Protein AF-A0A839E1H6-F1 (afdb_monomer_lite)

Radius of gyration: 34.49 Å; chains: 1; bounding box: 98×50×86 Å

Structure (mmCIF, N/CA/C/O backbone):
data_AF-A0A839E1H6-F1
#
_entry.id   AF-A0A839E1H6-F1
#
loop_
_atom_site.group_PDB
_atom_site.id
_atom_site.type_symbol
_atom_site.label_atom_id
_atom_site.label_alt_id
_atom_site.label_comp_id
_atom_site.label_asym_id
_atom_site.label_entity_id
_atom_site.label_seq_id
_atom_site.pdbx_PDB_ins_code
_atom_site.Cartn_x
_atom_site.Cartn_y
_atom_site.Cartn_z
_atom_site.occupancy
_atom_site.B_iso_or_equiv
_atom_site.auth_seq_id
_atom_site.auth_comp_id
_atom_site.auth_asym_id
_atom_site.auth_atom_id
_atom_site.pdbx_PDB_model_num
ATOM 1 N N . MET A 1 1 ? -7.754 -5.345 56.341 1.00 85.50 1 MET A N 1
ATOM 2 C CA . MET A 1 1 ? -8.577 -4.342 55.638 1.00 85.50 1 MET A CA 1
ATOM 3 C C . MET A 1 1 ? -10.025 -4.592 56.017 1.00 85.50 1 MET A C 1
ATOM 5 O O . MET A 1 1 ? -10.373 -5.758 56.189 1.00 85.50 1 MET A O 1
ATOM 9 N N . ASP A 1 2 ? -10.808 -3.540 56.244 1.00 94.44 2 ASP A N 1
ATOM 10 C CA . ASP A 1 2 ? -12.238 -3.671 56.535 1.00 94.44 2 ASP A CA 1
ATOM 11 C C . ASP A 1 2 ? -13.071 -3.787 55.248 1.00 94.44 2 ASP A C 1
ATOM 13 O O . ASP A 1 2 ? -12.576 -3.540 54.147 1.00 94.44 2 ASP A O 1
ATOM 17 N N . CYS A 1 3 ? -14.336 -4.189 55.392 1.00 96.31 3 CYS A N 1
ATOM 18 C CA . CYS A 1 3 ? -15.227 -4.409 54.252 1.00 96.31 3 CYS A CA 1
ATOM 19 C C . CYS A 1 3 ? -15.484 -3.120 53.456 1.00 96.31 3 CYS A C 1
ATOM 21 O O . CYS A 1 3 ? -15.652 -3.186 52.243 1.00 96.31 3 CYS A O 1
ATOM 23 N N . THR A 1 4 ? -15.504 -1.960 54.122 1.00 96.38 4 THR A N 1
ATOM 24 C CA . THR A 1 4 ? -15.749 -0.657 53.487 1.00 96.38 4 THR A CA 1
ATOM 25 C C . THR A 1 4 ? -14.620 -0.298 52.526 1.00 96.38 4 THR A C 1
ATOM 27 O O . THR A 1 4 ? -14.872 -0.049 51.353 1.00 96.38 4 THR A O 1
ATOM 30 N N . THR A 1 5 ? -13.371 -0.374 52.992 1.00 96.19 5 THR A N 1
ATOM 31 C CA . THR A 1 5 ? -12.185 -0.110 52.165 1.00 96.19 5 THR A CA 1
ATOM 32 C C . THR A 1 5 ? -12.090 -1.113 51.016 1.00 96.19 5 THR A C 1
ATOM 34 O O . THR A 1 5 ? -11.754 -0.755 49.891 1.00 96.19 5 THR A O 1
ATOM 37 N N . THR A 1 6 ? -12.410 -2.387 51.273 1.00 97.06 6 THR A N 1
ATOM 38 C CA . THR A 1 6 ? -12.447 -3.401 50.213 1.00 97.06 6 THR A CA 1
ATOM 39 C C . THR A 1 6 ? -13.514 -3.080 49.165 1.00 97.06 6 THR A C 1
ATOM 41 O O . THR A 1 6 ? -13.227 -3.190 47.979 1.00 97.06 6 THR A O 1
ATOM 44 N N . ALA A 1 7 ? -14.711 -2.639 49.559 1.00 95.25 7 ALA A N 1
ATOM 45 C CA . ALA A 1 7 ? -15.763 -2.263 48.613 1.00 95.25 7 ALA A CA 1
ATOM 46 C C . ALA A 1 7 ? -15.355 -1.078 47.718 1.00 95.25 7 ALA A C 1
ATOM 48 O O . ALA A 1 7 ? -15.588 -1.125 46.511 1.00 95.25 7 ALA A O 1
ATOM 49 N N . GLU A 1 8 ? -14.692 -0.058 48.274 1.00 97.06 8 GLU A N 1
ATOM 50 C CA . GLU A 1 8 ? -14.165 1.079 47.501 1.00 97.06 8 GLU A CA 1
ATOM 51 C C . GLU A 1 8 ? -13.134 0.634 46.455 1.00 97.06 8 GLU A C 1
ATOM 53 O O . GLU A 1 8 ? -13.213 1.031 45.292 1.00 97.06 8 GLU A O 1
ATOM 58 N N . ILE A 1 9 ? -12.206 -0.247 46.843 1.00 97.94 9 ILE A N 1
ATOM 59 C CA . ILE A 1 9 ? -11.189 -0.781 45.930 1.00 97.94 9 ILE A CA 1
ATOM 60 C C . ILE A 1 9 ? -11.825 -1.619 44.817 1.00 97.94 9 ILE A C 1
ATOM 62 O O . ILE A 1 9 ? -11.452 -1.467 43.656 1.00 97.94 9 ILE A O 1
ATOM 66 N N . LEU A 1 10 ? -12.801 -2.473 45.143 1.00 96.94 10 LEU A N 1
ATOM 67 C CA . LEU A 1 10 ? -13.502 -3.292 44.148 1.00 96.94 10 LEU A CA 1
ATOM 68 C C . LEU A 1 10 ? -14.323 -2.434 43.171 1.00 96.94 10 LEU A C 1
ATOM 70 O O . LEU A 1 10 ? -14.402 -2.760 41.989 1.00 96.94 10 LEU A O 1
ATOM 74 N N . SER A 1 11 ? -14.890 -1.312 43.626 1.00 96.25 11 SER A N 1
ATOM 75 C CA . SER A 1 11 ? -15.517 -0.330 42.732 1.00 96.25 11 SER A CA 1
ATOM 76 C C . SER A 1 11 ? -14.487 0.305 41.794 1.00 96.25 11 SER A C 1
ATOM 78 O O . SER A 1 11 ? -14.704 0.339 40.584 1.00 96.25 11 SER A O 1
ATOM 80 N N . ALA A 1 12 ? -13.348 0.759 42.328 1.00 96.75 12 ALA A N 1
ATOM 81 C CA . ALA A 1 12 ? -12.270 1.338 41.525 1.00 96.75 12 ALA A CA 1
ATOM 82 C C . ALA A 1 12 ? -11.689 0.333 40.514 1.00 96.75 12 ALA A C 1
ATOM 84 O O . ALA A 1 12 ? -11.296 0.711 39.412 1.00 96.75 12 ALA A O 1
ATOM 85 N N . GLU A 1 13 ? -11.662 -0.959 40.846 1.00 96.25 13 GLU A N 1
ATOM 86 C CA . GLU A 1 13 ? -11.248 -2.027 39.933 1.00 96.25 13 GLU A CA 1
ATOM 87 C C . GLU A 1 13 ? -12.180 -2.141 38.720 1.00 96.25 13 GLU A C 1
ATOM 89 O O . GLU A 1 13 ? -11.699 -2.245 37.590 1.00 96.25 13 GLU A O 1
ATOM 94 N N . LEU A 1 14 ? -13.500 -2.053 38.920 1.00 95.50 14 LEU A N 1
ATOM 95 C CA . LEU A 1 14 ? -14.484 -2.115 37.830 1.00 95.50 14 LEU A CA 1
ATOM 96 C C . LEU A 1 14 ? -14.371 -0.935 36.854 1.00 95.50 14 LEU A C 1
ATOM 98 O O . LEU A 1 14 ? -14.666 -1.089 35.662 1.00 95.50 14 LEU A O 1
ATOM 102 N N . ASP A 1 15 ? -13.900 0.213 37.337 1.00 94.69 15 ASP A N 1
ATOM 103 C CA . ASP A 1 15 ? -13.617 1.398 36.524 1.00 94.69 15 ASP A CA 1
ATOM 104 C C . ASP A 1 15 ? -12.205 1.389 35.910 1.00 94.69 15 ASP A C 1
ATOM 106 O O . ASP A 1 15 ? -11.936 2.139 34.974 1.00 94.69 15 ASP A O 1
ATOM 110 N N . GLY A 1 16 ? -11.333 0.473 36.344 1.00 95.19 16 GLY A N 1
ATOM 111 C CA . GLY A 1 16 ? -9.948 0.360 35.879 1.00 95.19 16 GLY A CA 1
ATOM 112 C C . GLY A 1 16 ? -8.965 1.306 36.579 1.00 95.19 16 GLY A C 1
ATOM 113 O O . GLY A 1 16 ? -7.852 1.486 36.091 1.00 95.19 16 GLY A O 1
ATOM 114 N N . GLU A 1 17 ? -9.359 1.885 37.713 1.00 97.25 17 GLU A N 1
ATOM 115 C CA . GLU A 1 17 ? -8.607 2.899 38.465 1.00 97.25 17 GLU A CA 1
ATOM 116 C C . GLU A 1 17 ? -7.853 2.318 39.681 1.00 97.25 17 GLU A C 1
ATOM 118 O O . GLU A 1 17 ? -6.996 2.987 40.257 1.00 97.25 17 GLU A O 1
ATOM 123 N N . ALA A 1 18 ? -8.124 1.066 40.078 1.00 96.50 18 ALA A N 1
ATOM 124 C CA . ALA A 1 18 ? -7.454 0.429 41.218 1.00 96.50 18 ALA A CA 1
ATOM 125 C C . ALA A 1 18 ? -5.992 0.036 40.924 1.00 96.50 18 ALA A C 1
ATOM 127 O O . ALA A 1 18 ? -5.680 -0.676 39.957 1.00 96.50 18 ALA A O 1
ATOM 128 N N . GLY A 1 19 ? -5.080 0.420 41.822 1.00 96.69 19 GLY A N 1
ATOM 129 C CA . GLY A 1 19 ? -3.669 0.046 41.748 1.00 96.69 19 GLY A CA 1
ATOM 130 C C . GLY A 1 19 ? -3.418 -1.436 42.062 1.00 96.69 19 GLY A C 1
ATOM 131 O O . GLY A 1 19 ? -4.203 -2.098 42.733 1.00 96.69 19 GLY A O 1
ATOM 132 N N . GLU A 1 20 ? -2.267 -1.972 41.635 1.00 96.56 20 GLU A N 1
ATOM 133 C CA . GLU A 1 20 ? -1.910 -3.393 41.840 1.00 96.56 20 GLU A CA 1
ATOM 134 C C . GLU A 1 20 ? -1.946 -3.814 43.320 1.00 96.56 20 GLU A C 1
ATOM 136 O O . GLU A 1 20 ? -2.530 -4.833 43.669 1.00 96.56 20 GLU A O 1
ATOM 141 N N . ARG A 1 21 ? -1.373 -2.994 44.214 1.00 96.38 21 ARG A N 1
ATOM 142 C CA . ARG A 1 21 ? -1.341 -3.285 45.661 1.00 96.38 21 ARG A CA 1
ATOM 143 C C . ARG A 1 21 ? -2.731 -3.293 46.297 1.00 96.38 21 ARG A C 1
ATOM 145 O O . ARG A 1 21 ? -2.948 -4.024 47.257 1.00 96.38 21 ARG A O 1
ATOM 152 N N . GLU A 1 22 ? -3.634 -2.459 45.794 1.00 95.75 22 GLU A N 1
ATOM 153 C CA . GLU A 1 22 ? -5.012 -2.368 46.277 1.00 95.75 22 GLU A CA 1
ATOM 154 C C . GLU A 1 22 ? -5.798 -3.595 45.823 1.00 95.75 22 GLU A C 1
ATOM 156 O O . GLU A 1 22 ? -6.406 -4.256 46.663 1.00 95.75 22 GLU A O 1
ATOM 161 N N . ARG A 1 23 ? -5.673 -3.973 44.542 1.00 95.94 23 ARG A N 1
ATOM 162 C CA . ARG A 1 23 ? -6.269 -5.199 43.993 1.00 95.94 23 ARG A CA 1
ATOM 163 C C . ARG A 1 23 ? -5.839 -6.442 44.768 1.00 95.94 23 ARG A C 1
ATOM 165 O O . ARG A 1 23 ? -6.699 -7.160 45.266 1.00 95.94 23 ARG A O 1
ATOM 172 N N . SER A 1 24 ? -4.538 -6.643 44.999 1.00 96.31 24 SER A N 1
ATOM 173 C CA . SER A 1 24 ? -4.067 -7.797 45.786 1.00 96.31 24 SER A CA 1
ATOM 174 C C . SER A 1 24 ? -4.605 -7.803 47.226 1.00 96.31 24 SER A C 1
ATOM 176 O O . SER A 1 24 ? -4.876 -8.861 47.791 1.00 96.31 24 SER A O 1
ATOM 178 N N . ALA A 1 25 ? -4.762 -6.629 47.849 1.00 95.12 25 ALA A N 1
ATOM 179 C CA . ALA A 1 25 ? -5.318 -6.527 49.197 1.00 95.12 25 ALA A CA 1
ATOM 180 C C . ALA A 1 25 ? -6.829 -6.823 49.234 1.00 95.12 25 ALA A C 1
ATOM 182 O O . ALA A 1 25 ? -7.305 -7.434 50.195 1.00 95.12 25 ALA A O 1
ATOM 183 N N . ALA A 1 26 ? -7.571 -6.416 48.200 1.00 95.69 26 ALA A N 1
ATOM 184 C CA . ALA A 1 26 ? -8.983 -6.739 48.040 1.00 95.69 26 ALA A CA 1
ATOM 185 C C . ALA A 1 26 ? -9.193 -8.232 47.734 1.00 95.69 26 ALA A C 1
ATOM 187 O O . ALA A 1 26 ? -10.026 -8.860 48.382 1.00 95.69 26 ALA A O 1
ATOM 188 N N . GLU A 1 27 ? -8.387 -8.831 46.851 1.00 95.81 27 GLU A N 1
ATOM 189 C CA . GLU A 1 27 ? -8.403 -10.274 46.559 1.00 95.81 27 GLU A CA 1
ATOM 190 C C . GLU A 1 27 ? -8.192 -11.112 47.827 1.00 95.81 27 GLU A C 1
ATOM 192 O O . GLU A 1 27 ? -8.990 -12.003 48.123 1.00 95.81 27 GLU A O 1
ATOM 197 N N . ALA A 1 28 ? -7.195 -10.765 48.647 1.00 96.12 28 ALA A N 1
ATOM 198 C CA . ALA A 1 28 ? -6.960 -11.435 49.927 1.00 96.12 28 ALA A CA 1
ATOM 199 C C . ALA A 1 28 ? -8.160 -11.311 50.890 1.00 96.12 28 ALA A C 1
ATOM 201 O O . ALA A 1 28 ? -8.454 -12.223 51.666 1.00 96.12 28 ALA A O 1
ATOM 202 N N . HIS A 1 29 ? -8.891 -10.192 50.852 1.00 96.75 29 HIS A N 1
ATOM 203 C CA . HIS A 1 29 ? -10.112 -10.032 51.644 1.00 96.75 29 HIS A CA 1
ATOM 204 C C . HIS A 1 29 ? -11.258 -10.904 51.104 1.00 96.75 29 HIS A C 1
ATOM 206 O O . HIS A 1 29 ? -11.986 -11.521 51.889 1.00 96.75 29 HIS A O 1
ATOM 212 N N . LEU A 1 30 ? -11.389 -11.025 49.778 1.00 96.69 30 LEU A N 1
ATOM 213 C CA . LEU A 1 30 ? -12.392 -11.873 49.129 1.00 96.69 30 LEU A CA 1
ATOM 214 C C . LEU A 1 30 ? -12.227 -13.359 49.467 1.00 96.69 30 LEU A C 1
ATOM 216 O O . LEU A 1 30 ? -13.228 -14.070 49.501 1.00 96.69 30 LEU A O 1
ATOM 220 N N . GLU A 1 31 ? -11.023 -13.839 49.785 1.00 96.44 31 GLU A N 1
ATOM 221 C CA . GLU A 1 31 ? -10.815 -15.225 50.238 1.00 96.44 31 GLU A CA 1
ATOM 222 C C . GLU A 1 31 ? -11.553 -15.528 51.556 1.00 96.44 31 GLU A C 1
ATOM 224 O O . GLU A 1 31 ? -12.078 -16.626 51.750 1.00 96.44 31 GLU A O 1
ATOM 229 N N . SER A 1 32 ? -11.669 -14.537 52.446 1.00 95.12 32 SER A N 1
ATOM 230 C CA . SER A 1 32 ? -12.188 -14.725 53.810 1.00 95.12 32 SER A CA 1
ATOM 231 C C . SER A 1 32 ? -13.581 -14.133 54.057 1.00 95.12 32 SER A C 1
ATOM 233 O O . SER A 1 32 ? -14.278 -14.593 54.962 1.00 95.12 32 SER A O 1
ATOM 235 N N . CYS A 1 33 ? -14.037 -13.174 53.244 1.00 97.62 33 CYS A N 1
ATOM 236 C CA . CYS A 1 33 ? -15.306 -12.473 53.454 1.00 97.62 33 CYS A CA 1
ATOM 237 C C . CYS A 1 33 ? -16.367 -12.828 52.399 1.00 97.62 33 CYS A C 1
ATOM 239 O O . CYS A 1 33 ? -16.310 -12.377 51.256 1.00 97.62 33 CYS A O 1
ATOM 241 N N . ALA A 1 34 ? -17.386 -13.598 52.800 1.00 96.44 34 ALA A N 1
ATOM 242 C CA . ALA A 1 34 ? -18.514 -13.945 51.928 1.00 96.44 34 ALA A CA 1
ATOM 243 C C . ALA A 1 34 ? -19.328 -12.718 51.492 1.00 96.44 34 ALA A C 1
ATOM 245 O O . ALA A 1 34 ? -19.630 -12.583 50.313 1.00 96.44 34 ALA A O 1
ATOM 246 N N . SER A 1 35 ? -19.586 -11.783 52.411 1.00 96.19 35 SER A N 1
ATOM 247 C CA . SER A 1 35 ? -20.357 -10.571 52.111 1.00 96.19 35 SER A CA 1
ATOM 248 C C . SER A 1 35 ? -19.706 -9.709 51.026 1.00 96.19 35 SER A C 1
ATOM 250 O O . SER A 1 35 ? -20.416 -9.160 50.190 1.00 96.19 35 SER A O 1
ATOM 252 N N . CYS A 1 36 ? -18.374 -9.584 51.020 1.00 97.00 36 CYS A N 1
ATOM 253 C CA . CYS A 1 36 ? -17.670 -8.825 49.984 1.00 97.00 36 CYS A CA 1
ATOM 254 C C . CYS A 1 36 ? -17.658 -9.557 48.637 1.00 97.00 36 CYS A C 1
ATOM 256 O O . CYS A 1 36 ? -17.725 -8.894 47.607 1.00 97.00 36 CYS A O 1
ATOM 258 N N . ARG A 1 37 ? -17.624 -10.900 48.622 1.00 97.12 37 ARG A N 1
ATOM 259 C CA . ARG A 1 37 ? -17.772 -11.678 47.379 1.00 97.12 37 ARG A CA 1
ATOM 260 C C . ARG A 1 37 ? -19.148 -11.481 46.753 1.00 97.12 37 ARG A C 1
ATOM 262 O O . ARG A 1 37 ? -19.224 -11.226 45.555 1.00 97.12 37 ARG A O 1
ATOM 269 N N . ASP A 1 38 ? -20.200 -11.557 47.564 1.00 97.31 38 ASP A N 1
ATOM 270 C CA . ASP A 1 38 ? -21.576 -11.360 47.102 1.00 97.31 38 ASP A CA 1
ATOM 271 C C . ASP A 1 38 ? -21.755 -9.933 46.564 1.00 97.31 38 ASP A C 1
ATOM 273 O O . ASP A 1 38 ? -22.174 -9.740 45.424 1.00 97.31 38 ASP A O 1
ATOM 277 N N . HIS A 1 39 ? -21.302 -8.933 47.329 1.00 95.12 39 HIS A N 1
ATOM 278 C CA . HIS A 1 39 ? -21.362 -7.529 46.924 1.00 95.12 39 HIS A CA 1
ATOM 279 C C . HIS 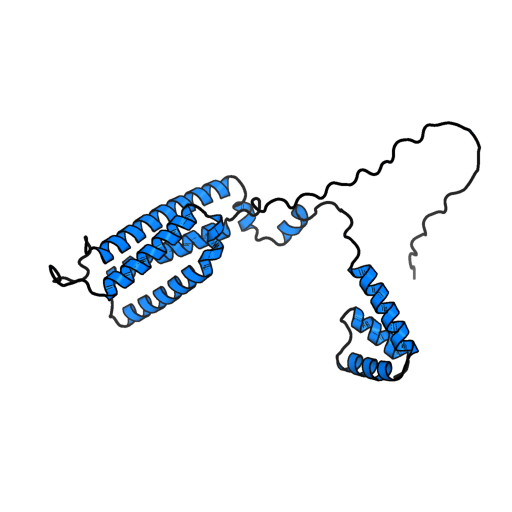A 1 39 ? -20.597 -7.253 45.619 1.00 95.12 39 HIS A C 1
ATOM 281 O O . HIS A 1 39 ? -21.077 -6.520 44.755 1.00 95.12 39 HIS A O 1
ATOM 287 N N . TYR A 1 40 ? -19.422 -7.862 45.435 1.00 97.12 40 TYR A N 1
ATOM 288 C CA . TYR A 1 40 ? -18.654 -7.722 44.198 1.00 97.12 40 TYR A CA 1
ATOM 289 C C . TYR A 1 40 ? -19.346 -8.377 42.998 1.00 97.12 40 TYR A C 1
ATOM 291 O O . TYR A 1 40 ? -19.344 -7.816 41.901 1.00 97.12 40 TYR A O 1
ATOM 299 N N . GLY A 1 41 ? -19.989 -9.530 43.207 1.00 97.38 41 GLY A N 1
ATOM 300 C CA . GLY A 1 41 ? -20.826 -10.182 42.198 1.00 97.38 41 GLY A CA 1
ATOM 301 C C . GLY A 1 41 ? -21.994 -9.301 41.740 1.00 97.38 41 GLY A C 1
ATOM 302 O O . GLY A 1 41 ? -22.251 -9.192 40.535 1.00 97.38 41 GLY A O 1
ATOM 303 N N . ASP A 1 42 ? -22.648 -8.613 42.677 1.00 96.88 42 ASP A N 1
ATOM 304 C CA . ASP A 1 42 ? -23.721 -7.662 42.374 1.00 96.88 42 ASP A CA 1
ATOM 305 C C . ASP A 1 42 ? -23.200 -6.469 41.558 1.00 96.88 42 ASP A C 1
ATOM 307 O O . ASP A 1 42 ? -23.767 -6.132 40.513 1.00 96.88 42 ASP A O 1
ATOM 311 N N . MET A 1 43 ? -22.074 -5.874 41.972 1.00 96.25 43 MET A N 1
ATOM 312 C CA . MET A 1 43 ? -21.438 -4.772 41.242 1.00 96.25 43 MET A CA 1
ATOM 313 C C . MET A 1 43 ? -21.044 -5.183 39.817 1.00 96.25 43 MET A C 1
ATOM 315 O O . MET A 1 43 ? -21.366 -4.478 38.861 1.00 96.25 43 MET A O 1
ATOM 319 N N . MET A 1 44 ? -20.429 -6.357 39.636 1.00 95.88 44 MET A N 1
ATOM 320 C CA . MET A 1 44 ? -20.100 -6.893 38.309 1.00 95.88 44 MET A CA 1
ATOM 321 C C . MET A 1 44 ? -21.338 -7.079 37.429 1.00 95.88 44 MET A C 1
ATOM 323 O O . MET A 1 44 ? -21.300 -6.788 36.230 1.00 95.88 44 MET A O 1
ATOM 327 N N . THR A 1 45 ? -22.441 -7.550 38.013 1.00 95.00 45 THR A N 1
ATOM 328 C CA . THR A 1 45 ? -23.704 -7.752 37.294 1.00 95.00 45 THR A CA 1
ATOM 329 C C . THR A 1 45 ? -24.254 -6.427 36.770 1.00 95.00 45 THR A C 1
ATOM 331 O O . THR A 1 45 ? -24.593 -6.329 35.587 1.00 95.00 45 THR A O 1
ATOM 334 N N . ILE A 1 46 ? -24.273 -5.388 37.609 1.00 93.19 46 ILE A N 1
ATOM 335 C CA . ILE A 1 46 ? -24.727 -4.043 37.232 1.00 93.19 46 ILE A CA 1
ATOM 336 C C . ILE A 1 46 ? -23.793 -3.427 36.185 1.00 93.19 46 ILE A C 1
ATOM 338 O O . ILE A 1 46 ? -24.257 -2.989 35.131 1.00 93.19 46 ILE A O 1
ATOM 342 N N . THR A 1 47 ? -22.478 -3.450 36.417 1.00 92.88 47 THR A N 1
ATOM 343 C CA . THR A 1 47 ? -21.478 -2.906 35.484 1.00 92.88 47 THR A CA 1
ATOM 344 C C . THR A 1 47 ? -21.590 -3.556 34.108 1.00 92.88 47 THR A C 1
ATOM 346 O O . THR A 1 47 ? -21.543 -2.871 33.083 1.00 92.88 47 THR A O 1
ATOM 349 N N . ARG A 1 48 ? -21.811 -4.875 34.054 1.00 90.81 48 ARG A N 1
ATOM 350 C CA . ARG A 1 48 ? -22.052 -5.586 32.796 1.00 90.81 48 ARG A CA 1
ATOM 351 C C . ARG A 1 48 ? -23.353 -5.147 32.128 1.00 90.81 48 ARG A C 1
ATOM 353 O O . ARG A 1 48 ? -23.348 -4.937 30.917 1.00 90.81 48 ARG A O 1
ATOM 360 N N . ALA A 1 49 ? -24.443 -5.007 32.880 1.00 89.69 49 ALA A N 1
ATOM 361 C CA . ALA A 1 49 ? -25.730 -4.580 32.333 1.00 89.69 49 ALA A CA 1
ATOM 362 C C . ALA A 1 49 ? -25.647 -3.181 31.699 1.00 89.69 49 ALA A C 1
ATOM 364 O O . ALA A 1 49 ? -26.152 -2.977 30.598 1.00 89.69 49 ALA A O 1
ATOM 365 N N . VAL A 1 50 ? -24.942 -2.247 32.347 1.00 88.44 50 VAL A N 1
ATOM 366 C CA . VAL A 1 50 ? -24.757 -0.878 31.840 1.00 88.44 50 VAL A CA 1
ATOM 367 C C . VAL A 1 50 ? -23.830 -0.844 30.622 1.00 88.44 50 VAL A C 1
ATOM 369 O O . VAL A 1 50 ? -24.126 -0.166 29.641 1.00 88.44 50 VAL A O 1
ATOM 372 N N . ARG A 1 51 ? -22.720 -1.597 30.637 1.00 87.81 51 ARG A N 1
ATOM 373 C CA . ARG A 1 51 ? -21.745 -1.597 29.527 1.00 87.81 51 ARG A CA 1
ATOM 374 C C . ARG A 1 51 ? -22.234 -2.317 28.272 1.00 87.81 51 ARG A C 1
ATOM 376 O O . ARG A 1 51 ? -21.771 -2.004 27.180 1.00 87.81 51 ARG A O 1
ATOM 383 N N . VAL A 1 52 ? -23.121 -3.299 28.418 1.00 87.00 52 VAL A N 1
ATOM 384 C CA . VAL A 1 52 ? -23.590 -4.162 27.317 1.00 87.00 52 VAL A CA 1
ATOM 385 C C . VAL A 1 52 ? -25.005 -3.778 26.864 1.00 87.00 52 VAL A C 1
ATOM 387 O O . VAL A 1 52 ? -25.700 -4.553 26.210 1.00 87.00 52 VAL A O 1
ATOM 390 N N . MET A 1 53 ? -25.450 -2.562 27.180 1.00 78.56 53 MET A N 1
ATOM 391 C CA . MET A 1 53 ? -26.758 -2.086 26.752 1.00 78.56 53 MET A CA 1
ATOM 392 C C . MET A 1 53 ? -26.825 -1.999 25.215 1.00 78.56 53 MET A C 1
ATOM 394 O O . MET A 1 53 ? -25.886 -1.493 24.589 1.00 78.56 53 MET A O 1
ATOM 398 N N . PRO A 1 54 ? -27.906 -2.498 24.582 1.00 75.25 54 PRO A N 1
ATOM 399 C CA . PRO A 1 54 ? -28.104 -2.318 23.153 1.00 75.25 54 PRO A CA 1
ATOM 400 C C . PRO A 1 54 ? -28.073 -0.827 22.822 1.00 75.25 54 PRO A C 1
ATOM 402 O O . PRO A 1 54 ? -28.751 -0.021 23.455 1.00 75.25 54 PRO A O 1
ATOM 405 N N . VAL A 1 55 ? -27.258 -0.471 21.831 1.00 76.12 55 VAL A N 1
ATOM 406 C CA . VAL A 1 55 ? -27.184 0.897 21.323 1.00 76.12 55 VAL A CA 1
ATOM 407 C C . VAL A 1 55 ? -28.554 1.261 20.763 1.00 76.12 55 VAL A C 1
ATOM 409 O O . VAL A 1 55 ? -29.025 0.634 19.812 1.00 76.12 55 VAL A O 1
ATOM 412 N N . GLU A 1 56 ? -29.193 2.269 21.353 1.00 77.06 56 GLU A N 1
ATOM 413 C CA . GLU A 1 56 ? -30.374 2.882 20.757 1.00 77.06 56 GLU A CA 1
ATOM 414 C C . GLU A 1 56 ? -30.005 3.414 19.372 1.00 77.06 56 GLU A C 1
ATOM 416 O O . GLU A 1 56 ? -28.932 3.992 19.174 1.00 77.06 56 GLU A O 1
ATOM 421 N N . SER A 1 57 ? -30.884 3.214 18.391 1.00 73.44 57 SER A N 1
ATOM 422 C CA . SER A 1 57 ? -30.694 3.736 17.040 1.00 73.44 57 SER A CA 1
ATOM 423 C C . SER A 1 57 ? -30.773 5.269 17.059 1.00 73.44 57 SER A C 1
ATOM 425 O O . SER A 1 57 ? -31.837 5.848 16.838 1.00 73.44 57 SER A O 1
ATOM 427 N N . GLY A 1 58 ? -29.654 5.919 17.372 1.00 78.50 58 GLY A N 1
ATOM 428 C CA . GLY A 1 58 ? -29.466 7.360 17.272 1.00 78.50 58 GLY A CA 1
ATOM 429 C C . GLY A 1 58 ? -29.177 7.804 15.832 1.00 78.50 58 GLY A C 1
ATOM 430 O O . GLY A 1 58 ? -28.926 6.966 14.960 1.00 78.50 58 GLY A O 1
ATOM 431 N N . PRO A 1 59 ? -29.213 9.119 15.552 1.00 80.81 59 PRO A N 1
ATOM 432 C CA . PRO A 1 59 ? -28.795 9.643 14.258 1.00 80.81 59 PRO A CA 1
ATOM 433 C C . PRO A 1 59 ? -27.339 9.254 13.980 1.00 80.81 59 PRO A C 1
ATOM 435 O O . PRO A 1 59 ? -26.490 9.325 14.871 1.00 80.81 59 PRO A O 1
ATOM 438 N N . ASP A 1 60 ? -27.043 8.864 12.740 1.00 79.06 60 ASP A N 1
ATOM 439 C CA . ASP A 1 60 ? -25.671 8.578 12.336 1.00 79.06 60 ASP A CA 1
ATOM 440 C C . ASP A 1 60 ? -24.845 9.875 12.336 1.00 79.06 60 ASP A C 1
ATOM 442 O O . ASP A 1 60 ? -24.910 10.692 11.417 1.00 79.06 60 ASP A O 1
ATOM 446 N N . VAL A 1 61 ? -24.068 10.075 13.400 1.00 83.38 61 VAL A N 1
ATOM 447 C CA . VAL A 1 61 ? -23.151 11.213 13.547 1.00 83.38 61 VAL A CA 1
ATOM 448 C C . VAL A 1 61 ? -21.777 10.936 12.933 1.00 83.38 61 VAL A C 1
ATOM 450 O O . VAL A 1 61 ? -20.891 11.787 13.025 1.00 83.38 61 VAL A O 1
ATOM 453 N N . THR A 1 62 ? -21.576 9.782 12.285 1.00 81.12 62 THR A N 1
ATOM 454 C CA . THR A 1 62 ? -20.297 9.383 11.673 1.00 81.12 62 THR A CA 1
ATOM 455 C C . THR A 1 62 ? -19.820 10.447 10.689 1.00 81.12 62 THR A C 1
ATOM 457 O O . THR A 1 62 ? -18.678 10.896 10.771 1.00 81.12 62 THR A O 1
ATOM 460 N N . GLU A 1 63 ? -20.699 10.940 9.818 1.00 75.81 63 GLU A N 1
ATOM 461 C CA . GLU A 1 63 ? -20.351 11.983 8.842 1.00 75.81 63 GLU A CA 1
ATOM 462 C C . GLU A 1 63 ? -20.087 13.362 9.476 1.00 75.81 63 GLU A C 1
ATOM 464 O O . GLU A 1 63 ? -19.458 14.204 8.845 1.00 75.81 63 GLU A O 1
ATOM 469 N N . VAL A 1 64 ? -20.501 13.601 10.726 1.00 81.06 64 VAL A N 1
ATOM 470 C CA . VAL A 1 64 ? -20.215 14.849 11.462 1.00 81.06 64 VAL A CA 1
ATOM 471 C C . VAL A 1 64 ? -18.909 14.740 12.250 1.00 81.06 64 VAL A C 1
ATOM 473 O O . VAL A 1 64 ? -18.105 15.671 12.264 1.00 81.06 64 VAL A O 1
ATOM 476 N N . VAL A 1 65 ? -18.668 13.593 12.890 1.00 82.38 65 VAL A N 1
ATOM 477 C CA . VAL A 1 65 ? -17.526 13.389 13.790 1.00 82.38 65 VAL A CA 1
ATOM 478 C C . VAL A 1 65 ? -16.273 12.967 13.029 1.00 82.38 65 VAL A C 1
ATOM 480 O O . VAL A 1 65 ? -15.194 13.496 13.293 1.00 82.38 65 VAL A O 1
ATOM 483 N N . LEU A 1 66 ? -16.367 12.044 12.064 1.00 80.56 66 LEU A N 1
ATOM 484 C CA . LEU A 1 66 ? -15.171 11.538 11.383 1.00 80.56 66 LEU A CA 1
ATOM 485 C C . LEU A 1 66 ? -14.379 12.605 10.617 1.00 80.56 66 LEU A C 1
ATOM 487 O O . LEU A 1 66 ? -13.151 12.492 10.615 1.00 80.56 66 LEU A O 1
ATOM 491 N N . PRO A 1 67 ? -14.981 13.630 9.983 1.00 79.38 67 PRO A N 1
ATOM 492 C CA . PRO A 1 67 ? -14.202 14.694 9.356 1.00 79.38 67 PRO A CA 1
ATOM 493 C C . PRO A 1 67 ? -13.266 15.416 10.331 1.00 79.38 67 PRO A C 1
ATOM 495 O O . PRO A 1 67 ? -12.179 15.820 9.924 1.00 79.38 67 PRO A O 1
ATOM 498 N N . ALA A 1 68 ? -13.623 15.517 11.619 1.00 80.94 68 ALA A N 1
ATOM 499 C CA . ALA A 1 68 ? -12.777 16.155 12.632 1.00 80.94 68 ALA A CA 1
ATOM 500 C C . ALA A 1 68 ? -11.449 15.407 12.866 1.00 80.94 68 ALA A C 1
ATOM 502 O O . ALA A 1 68 ? -10.451 16.024 13.233 1.00 80.94 68 ALA A O 1
ATOM 503 N N . TRP A 1 69 ? -11.417 14.097 12.597 1.00 78.06 69 TRP A N 1
ATOM 504 C CA . TRP A 1 69 ? -10.253 13.227 12.808 1.00 78.06 69 TRP A CA 1
ATOM 505 C C . TRP A 1 69 ? -9.541 12.833 11.506 1.00 78.06 69 TRP A C 1
ATOM 507 O O . TRP A 1 69 ? -8.505 12.163 11.532 1.00 78.06 69 TRP A O 1
ATOM 517 N N . ARG A 1 70 ? -10.074 13.226 10.342 1.00 74.12 70 ARG A N 1
ATOM 518 C CA . ARG A 1 70 ? -9.509 12.871 9.034 1.00 74.12 70 ARG A CA 1
ATOM 519 C C . ARG A 1 70 ? -8.528 13.949 8.541 1.00 74.12 70 ARG A C 1
ATOM 521 O O . ARG A 1 70 ? -8.776 15.144 8.685 1.00 74.12 70 ARG A O 1
ATOM 528 N N . PRO A 1 71 ? -7.408 13.563 7.897 1.00 76.81 71 PRO A N 1
ATOM 529 C CA . PRO A 1 71 ? -6.510 14.532 7.279 1.00 76.81 71 PRO A CA 1
ATOM 530 C C . PRO A 1 71 ? -7.220 15.341 6.181 1.00 76.81 71 PRO A C 1
ATOM 532 O O . PRO A 1 71 ? -7.671 14.762 5.194 1.00 76.81 71 PRO A O 1
ATOM 535 N N . ARG A 1 72 ? -7.213 16.678 6.284 1.00 77.44 72 ARG A N 1
ATOM 536 C CA . ARG A 1 72 ? -7.875 17.622 5.346 1.00 77.44 72 ARG A CA 1
ATOM 537 C C . ARG A 1 72 ? -7.524 17.442 3.862 1.00 77.44 72 ARG A C 1
ATOM 539 O O . ARG A 1 72 ? -8.217 17.942 2.980 1.00 77.44 72 ARG A O 1
ATOM 546 N N . TRP A 1 73 ? -6.395 16.802 3.545 1.00 77.38 73 TRP A N 1
ATOM 547 C CA . TRP A 1 73 ? -6.031 16.515 2.155 1.00 77.38 73 TRP A CA 1
ATOM 548 C C . TRP A 1 73 ? -6.917 15.423 1.545 1.00 77.38 73 TRP A C 1
ATOM 550 O O . TRP A 1 73 ? -7.152 15.472 0.343 1.00 77.38 73 TRP A O 1
ATOM 560 N N . ARG A 1 74 ? -7.448 14.488 2.350 1.00 74.94 74 ARG A N 1
ATOM 561 C CA . ARG A 1 74 ? -8.335 13.413 1.880 1.00 74.94 74 ARG A CA 1
ATOM 562 C C . ARG A 1 74 ? -9.666 13.952 1.368 1.00 74.94 74 ARG A C 1
ATOM 564 O O . ARG A 1 74 ? -10.171 13.442 0.374 1.00 74.94 74 ARG A O 1
ATOM 571 N N . ASP A 1 75 ? -10.176 15.023 1.970 1.00 73.50 75 ASP A N 1
ATOM 572 C CA . ASP A 1 75 ? -11.427 15.659 1.544 1.00 73.50 75 ASP A CA 1
ATOM 573 C C . ASP A 1 75 ? -11.299 16.286 0.152 1.00 73.50 75 ASP A C 1
ATOM 575 O O . ASP A 1 75 ? -12.211 16.182 -0.663 1.00 73.50 75 ASP A O 1
ATOM 579 N N . ARG A 1 76 ? -10.123 16.840 -0.178 1.00 73.38 76 ARG A N 1
ATOM 580 C CA . ARG A 1 76 ? -9.829 17.403 -1.510 1.00 73.38 76 ARG A CA 1
ATOM 581 C C . ARG A 1 76 ? -9.789 16.357 -2.624 1.00 73.38 76 ARG A C 1
ATOM 583 O O . ARG A 1 76 ? -9.994 16.697 -3.786 1.00 73.38 76 ARG A O 1
ATOM 590 N N . VAL A 1 77 ? -9.501 15.103 -2.283 1.00 74.50 77 VAL A N 1
ATOM 591 C CA . VAL A 1 77 ? -9.448 13.973 -3.227 1.00 74.50 77 VAL A CA 1
ATOM 592 C C . VAL A 1 77 ? -10.709 13.110 -3.183 1.00 74.50 77 VAL A C 1
ATOM 594 O O . VAL A 1 77 ? -10.763 12.090 -3.863 1.00 74.50 77 VAL A O 1
ATOM 597 N N . ARG A 1 78 ? -11.743 13.516 -2.435 1.00 72.12 78 ARG A N 1
ATOM 598 C CA . ARG A 1 78 ? -13.083 12.922 -2.514 1.00 72.12 78 ARG A CA 1
ATOM 599 C C . ARG A 1 78 ? -13.898 13.607 -3.619 1.00 72.12 78 ARG A C 1
ATOM 601 O O . ARG A 1 78 ? -13.785 14.807 -3.847 1.00 72.12 78 ARG A O 1
ATOM 608 N N . GLY A 1 79 ? -14.727 12.833 -4.320 1.00 73.94 79 GLY A N 1
ATOM 609 C CA . GLY A 1 79 ? -15.599 13.332 -5.391 1.00 73.94 79 GLY A CA 1
ATOM 610 C C . GLY A 1 79 ? -14.966 13.343 -6.797 1.00 73.94 79 GLY A C 1
ATOM 611 O O . GLY A 1 79 ? -13.959 12.671 -7.033 1.00 73.94 79 GLY A O 1
ATOM 612 N N . PRO A 1 80 ? -15.528 14.114 -7.753 1.00 78.81 80 PRO A N 1
ATOM 613 C CA . PRO A 1 80 ? -15.200 13.999 -9.183 1.00 78.81 80 PRO A CA 1
ATOM 614 C C . PRO A 1 80 ? -13.726 14.258 -9.535 1.00 78.81 80 PRO A C 1
ATOM 616 O O . PRO A 1 80 ? -13.184 13.666 -10.475 1.00 78.81 80 PRO A O 1
ATOM 619 N N . ALA A 1 81 ? -13.057 15.141 -8.785 1.00 79.94 81 ALA A N 1
ATOM 620 C CA . ALA A 1 81 ? -11.628 15.415 -8.944 1.00 79.94 81 ALA A CA 1
ATOM 621 C C . ALA A 1 81 ? -10.768 14.209 -8.523 1.00 79.94 81 ALA A C 1
ATOM 623 O O . ALA A 1 81 ? -9.823 13.843 -9.228 1.00 79.94 81 ALA A O 1
ATOM 624 N N . GLY A 1 82 ? -11.151 13.538 -7.433 1.00 84.75 82 GLY A N 1
ATOM 625 C CA . GLY A 1 82 ? -10.557 12.283 -6.976 1.00 84.75 82 GLY A CA 1
ATOM 626 C C . GLY A 1 82 ? -10.698 11.150 -7.981 1.00 84.75 82 GLY A C 1
ATOM 627 O O . GLY A 1 82 ? -9.738 10.426 -8.243 1.00 84.75 82 GLY A O 1
ATOM 628 N N . ASP A 1 83 ? -11.863 11.042 -8.618 1.00 86.56 83 ASP A N 1
ATOM 629 C CA . ASP A 1 83 ? -12.111 10.036 -9.654 1.00 86.56 83 ASP A CA 1
ATOM 630 C C . ASP A 1 83 ? -11.272 10.271 -10.910 1.00 86.56 83 ASP A C 1
ATOM 632 O O . ASP A 1 83 ? -10.783 9.321 -11.533 1.00 86.56 83 ASP A O 1
ATOM 636 N N . ARG A 1 84 ? -11.063 11.537 -11.297 1.00 89.88 84 ARG A N 1
ATOM 637 C CA . ARG A 1 84 ? -10.141 11.887 -12.386 1.00 89.88 84 ARG A CA 1
ATOM 638 C C . ARG A 1 84 ? -8.708 11.502 -12.024 1.00 89.88 84 ARG A C 1
ATOM 640 O O . ARG A 1 84 ? -8.072 10.804 -12.811 1.00 89.88 84 ARG A O 1
ATOM 647 N N . LEU A 1 85 ? -8.228 11.889 -10.840 1.00 90.81 85 LEU A N 1
ATOM 648 C CA . LEU A 1 85 ? -6.887 11.530 -10.373 1.00 90.81 85 LEU A CA 1
ATOM 649 C C . LEU A 1 85 ? -6.702 10.010 -10.321 1.00 90.81 85 LEU A C 1
ATOM 651 O O . LEU A 1 85 ? -5.708 9.497 -10.823 1.00 90.81 85 LEU A O 1
ATOM 655 N N . ARG A 1 86 ? -7.684 9.269 -9.795 1.00 91.00 86 ARG A N 1
ATOM 656 C CA . ARG A 1 86 ? -7.657 7.803 -9.763 1.00 91.00 86 ARG A CA 1
ATOM 657 C C . ARG A 1 86 ? -7.525 7.208 -11.161 1.00 91.00 86 ARG A C 1
ATOM 659 O O . ARG A 1 86 ? -6.740 6.283 -11.345 1.00 91.00 86 ARG A O 1
ATOM 666 N N . ARG A 1 87 ? -8.281 7.709 -12.144 1.00 93.06 87 ARG A N 1
ATOM 667 C CA . ARG A 1 87 ? -8.178 7.248 -13.539 1.00 93.06 87 ARG A CA 1
ATOM 668 C C . ARG A 1 87 ? -6.795 7.520 -14.124 1.00 93.06 87 ARG A C 1
ATOM 670 O O . ARG A 1 87 ? -6.231 6.620 -14.736 1.00 93.06 87 ARG A O 1
ATOM 677 N N . VAL A 1 88 ? -6.235 8.705 -13.879 1.00 95.25 88 VAL A N 1
ATOM 678 C CA . VAL A 1 88 ? -4.873 9.057 -14.312 1.00 95.25 88 VAL A CA 1
ATOM 679 C C . VAL A 1 88 ? -3.841 8.130 -13.671 1.00 95.25 88 VAL A C 1
ATOM 681 O O . VAL A 1 88 ? -3.054 7.525 -14.389 1.00 95.25 88 VAL A O 1
ATOM 684 N N . LEU A 1 89 ? -3.887 7.937 -12.348 1.00 95.56 89 LEU A N 1
ATOM 685 C CA . LEU A 1 89 ? -2.977 7.036 -11.634 1.00 95.56 89 LEU A CA 1
ATOM 686 C C . LEU A 1 89 ? -3.063 5.599 -12.157 1.00 95.56 89 LEU A C 1
ATOM 688 O O . LEU A 1 89 ? -2.036 4.956 -12.336 1.00 95.56 89 LEU A O 1
ATOM 692 N N . ARG A 1 90 ? -4.271 5.099 -12.447 1.00 96.12 90 ARG A N 1
ATOM 693 C CA . ARG A 1 90 ? -4.469 3.765 -13.039 1.00 96.12 90 ARG A CA 1
ATOM 694 C C . ARG A 1 90 ? -3.902 3.671 -14.454 1.00 96.12 90 ARG A C 1
ATOM 696 O O . ARG A 1 90 ? -3.285 2.664 -14.773 1.00 96.12 90 ARG A O 1
ATOM 703 N N . GLY A 1 91 ? -4.096 4.701 -15.278 1.00 97.38 91 GLY A N 1
ATOM 704 C CA . GLY A 1 91 ? -3.525 4.767 -16.624 1.00 97.38 91 GLY A CA 1
ATOM 705 C C . GLY A 1 91 ? -1.997 4.765 -16.593 1.00 97.38 91 GLY A C 1
ATOM 706 O O . GLY A 1 91 ? -1.378 3.933 -17.246 1.00 97.38 91 GLY A O 1
ATOM 707 N N . LEU A 1 92 ? -1.397 5.625 -15.763 1.00 98.06 92 LEU A N 1
ATOM 708 C CA . LEU A 1 92 ? 0.053 5.672 -15.555 1.00 98.06 92 LEU A CA 1
ATOM 709 C C . LEU A 1 92 ? 0.593 4.340 -15.028 1.00 98.06 92 LEU A C 1
ATOM 711 O O . LEU A 1 92 ? 1.586 3.840 -15.542 1.00 98.06 92 LEU A O 1
ATOM 715 N N . LEU A 1 93 ? -0.084 3.732 -14.051 1.00 98.00 93 LEU A N 1
ATOM 716 C CA . LEU A 1 93 ? 0.302 2.428 -13.517 1.00 98.00 93 LEU A CA 1
ATOM 717 C C . LEU A 1 93 ? 0.220 1.330 -14.585 1.00 98.00 93 LEU A C 1
ATOM 719 O O . LEU A 1 93 ? 1.090 0.468 -14.634 1.00 98.00 93 LEU A O 1
ATOM 723 N N . GLY A 1 94 ? -0.784 1.385 -15.465 1.00 98.00 94 GLY A N 1
ATOM 724 C CA . GLY A 1 94 ? -0.890 0.499 -16.622 1.00 98.00 94 GLY A CA 1
ATOM 725 C C . GLY A 1 94 ? 0.277 0.667 -17.597 1.00 98.00 94 GLY A C 1
ATOM 726 O O . GLY A 1 94 ? 0.858 -0.326 -18.020 1.00 98.00 94 GLY A O 1
ATOM 727 N N . VAL A 1 95 ? 0.680 1.906 -17.897 1.00 98.12 95 VAL A N 1
ATOM 728 C CA . VAL A 1 95 ? 1.867 2.182 -18.729 1.00 98.12 95 VAL A CA 1
ATOM 729 C C . VAL A 1 95 ? 3.135 1.634 -18.073 1.00 98.12 95 VAL A C 1
ATOM 731 O O . VAL A 1 95 ? 3.906 0.943 -18.730 1.00 98.12 95 VAL A O 1
ATOM 734 N N . VAL A 1 96 ? 3.334 1.875 -16.773 1.00 97.94 96 VAL A N 1
ATOM 735 C CA . VAL A 1 96 ? 4.482 1.336 -16.024 1.00 97.94 96 VAL A CA 1
ATOM 736 C C . VAL A 1 96 ? 4.486 -0.191 -16.037 1.00 97.94 96 VAL A C 1
ATOM 738 O O . VAL A 1 96 ? 5.534 -0.789 -16.257 1.00 97.94 96 VAL A O 1
ATOM 741 N N . ALA A 1 97 ? 3.327 -0.831 -15.867 1.00 97.69 97 ALA A N 1
ATOM 742 C CA . ALA A 1 97 ? 3.204 -2.283 -15.950 1.00 97.69 97 ALA A CA 1
ATOM 743 C C . ALA A 1 97 ? 3.608 -2.816 -17.334 1.00 97.69 97 ALA A C 1
ATOM 745 O O . ALA A 1 97 ? 4.325 -3.809 -17.412 1.00 97.69 97 ALA A O 1
ATOM 746 N N . LEU A 1 98 ? 3.212 -2.144 -18.421 1.00 97.06 98 LEU A N 1
ATOM 747 C CA . LEU A 1 98 ? 3.617 -2.516 -19.782 1.00 97.06 98 LEU A CA 1
ATOM 748 C C . LEU A 1 98 ? 5.124 -2.346 -20.004 1.00 97.06 98 LEU A C 1
ATOM 750 O O . LEU A 1 98 ? 5.754 -3.227 -20.582 1.00 97.06 98 LEU A O 1
ATOM 754 N N . VAL A 1 99 ? 5.710 -1.250 -19.514 1.00 94.62 99 VAL A N 1
ATOM 755 C CA . VAL A 1 99 ? 7.163 -1.028 -19.575 1.00 94.62 99 VAL A CA 1
ATOM 756 C C . VAL A 1 99 ? 7.908 -2.108 -18.785 1.00 94.62 99 VAL A C 1
ATOM 758 O O . VAL A 1 99 ? 8.864 -2.683 -19.298 1.00 94.62 99 VAL A O 1
ATOM 761 N N . GLN A 1 100 ? 7.453 -2.444 -17.575 1.00 94.19 100 GLN A N 1
ATOM 762 C CA . GLN A 1 100 ? 8.066 -3.497 -16.760 1.00 94.19 100 GLN A CA 1
ATOM 763 C C . GLN A 1 100 ? 7.938 -4.875 -17.422 1.00 94.19 100 GLN A C 1
ATOM 765 O O . GLN A 1 100 ? 8.881 -5.663 -17.395 1.00 94.19 100 GLN A O 1
ATOM 770 N N . LEU A 1 101 ? 6.793 -5.155 -18.051 1.00 94.31 101 LEU A N 1
ATOM 771 C CA . LEU A 1 101 ? 6.572 -6.393 -18.795 1.00 94.31 101 LEU A CA 1
ATOM 772 C C . LEU A 1 101 ? 7.495 -6.483 -20.014 1.00 94.31 101 LEU A C 1
ATOM 774 O O . LEU A 1 101 ? 8.028 -7.552 -20.294 1.00 94.31 101 LEU A O 1
ATOM 778 N N . TRP A 1 102 ? 7.723 -5.365 -20.707 1.00 91.12 102 TRP A N 1
ATOM 779 C CA . TRP A 1 102 ? 8.681 -5.290 -21.808 1.00 91.12 102 TRP A CA 1
ATOM 780 C C . TRP A 1 102 ? 10.118 -5.550 -21.339 1.00 91.12 102 TRP A C 1
ATOM 782 O O . TRP A 1 102 ? 10.827 -6.341 -21.953 1.00 91.12 102 TRP A O 1
ATOM 792 N N . VAL A 1 103 ? 10.537 -4.947 -20.220 1.00 87.88 103 VAL A N 1
ATOM 793 C CA . VAL A 1 103 ? 11.856 -5.205 -19.610 1.00 87.88 103 VAL A CA 1
ATOM 794 C C . VAL A 1 103 ? 12.007 -6.681 -19.236 1.00 87.88 103 VAL A C 1
ATOM 796 O O . VAL A 1 103 ? 13.028 -7.290 -19.549 1.00 87.88 103 VAL A O 1
ATOM 799 N N . ALA A 1 104 ? 10.984 -7.274 -18.617 1.00 89.56 104 ALA A N 1
ATOM 800 C CA . ALA A 1 104 ? 10.972 -8.694 -18.283 1.00 89.56 104 ALA A CA 1
ATOM 801 C C . ALA A 1 104 ? 11.083 -9.577 -19.535 1.00 89.56 104 ALA A C 1
ATOM 803 O O . ALA A 1 104 ? 11.877 -10.514 -19.569 1.00 89.56 104 ALA A O 1
ATOM 804 N N . PHE A 1 105 ? 10.329 -9.250 -20.588 1.00 88.31 105 PHE A N 1
ATOM 805 C CA . PHE A 1 105 ? 10.387 -9.954 -21.865 1.00 88.31 105 PHE A CA 1
ATOM 806 C C . PHE A 1 105 ? 11.788 -9.891 -22.483 1.00 88.31 105 PHE A C 1
ATOM 808 O O . PHE A 1 105 ? 12.323 -10.927 -22.873 1.00 88.31 105 PHE A O 1
ATOM 815 N N . ALA A 1 106 ? 12.408 -8.709 -22.521 1.00 83.94 106 ALA A N 1
ATOM 816 C CA . ALA A 1 106 ? 13.763 -8.530 -23.037 1.00 83.94 106 ALA A CA 1
ATOM 817 C C . ALA A 1 106 ? 14.797 -9.374 -22.269 1.00 83.94 106 ALA A C 1
ATOM 819 O O . ALA A 1 106 ? 15.669 -9.975 -22.888 1.00 83.94 106 ALA A O 1
ATOM 820 N N . GLN A 1 107 ? 14.668 -9.483 -20.941 1.00 82.25 107 GLN A N 1
ATOM 821 C CA . GLN A 1 107 ? 15.554 -10.300 -20.098 1.00 82.25 107 GLN A CA 1
ATOM 822 C C . GLN A 1 107 ? 15.380 -11.807 -20.327 1.00 82.25 107 GLN A C 1
ATOM 824 O O . GLN A 1 107 ? 16.363 -12.538 -20.351 1.00 82.25 107 GLN A O 1
ATOM 829 N N . VAL A 1 108 ? 14.142 -12.275 -20.517 1.00 81.19 108 VAL A N 1
ATOM 830 C CA . VAL A 1 108 ? 13.844 -13.704 -20.730 1.00 81.19 108 VAL A CA 1
ATOM 831 C C . VAL A 1 108 ? 14.167 -14.161 -22.155 1.00 81.19 108 VAL A C 1
ATOM 833 O O . VAL A 1 108 ? 14.451 -15.333 -22.374 1.00 81.19 108 VAL A O 1
ATOM 836 N N . THR A 1 109 ? 14.083 -13.266 -23.140 1.00 78.19 109 THR A N 1
ATOM 837 C CA . THR A 1 109 ? 14.258 -13.613 -24.563 1.00 78.19 109 THR A CA 1
ATOM 838 C C . THR A 1 109 ? 15.600 -13.181 -25.145 1.00 78.19 109 THR A C 1
ATOM 840 O O . THR A 1 109 ? 15.913 -13.552 -26.275 1.00 78.19 109 THR A O 1
ATOM 843 N N . GLY A 1 110 ? 16.372 -12.368 -24.417 1.00 69.81 110 GLY A N 1
ATOM 844 C CA . GLY A 1 110 ? 17.576 -11.713 -24.933 1.00 69.81 110 GLY A CA 1
ATOM 845 C C . GLY A 1 110 ? 17.288 -10.645 -25.997 1.00 69.81 110 GLY A C 1
ATOM 846 O O . GLY A 1 110 ? 18.203 -10.187 -26.678 1.00 69.81 110 GLY A O 1
ATOM 847 N N . PHE A 1 111 ? 16.025 -10.245 -26.186 1.00 65.62 111 PHE A N 1
ATOM 848 C CA . PHE A 1 111 ? 15.631 -9.315 -27.240 1.00 65.62 111 PHE A CA 1
ATOM 849 C C . PHE A 1 111 ? 15.906 -7.860 -26.822 1.00 65.62 111 PHE A C 1
ATOM 851 O O . PHE A 1 111 ? 15.157 -7.267 -26.048 1.00 65.62 111 PHE A O 1
ATOM 858 N N . GLY A 1 112 ? 16.965 -7.257 -27.374 1.00 56.19 112 GLY A N 1
ATOM 859 C CA . GLY A 1 112 ? 17.099 -5.797 -27.465 1.00 56.19 112 GLY A CA 1
ATOM 860 C C . GLY A 1 112 ? 17.749 -5.052 -26.294 1.00 56.19 112 GLY A C 1
ATOM 861 O O . GLY A 1 112 ? 17.641 -3.828 -26.259 1.00 56.19 112 GLY A O 1
ATOM 862 N N . VAL A 1 113 ? 18.455 -5.716 -25.373 1.00 50.84 113 VAL A N 1
ATOM 863 C CA . VAL A 1 113 ? 19.337 -5.017 -24.418 1.00 50.84 113 VAL A CA 1
ATOM 864 C C . VAL A 1 113 ? 20.653 -5.780 -24.243 1.00 50.84 113 VAL A C 1
ATOM 866 O O . VAL A 1 113 ? 20.809 -6.572 -23.317 1.00 50.84 113 VAL A O 1
ATOM 869 N N . ASP A 1 114 ? 21.633 -5.498 -25.103 1.00 49.16 114 ASP A N 1
ATOM 870 C CA . ASP A 1 114 ? 23.034 -5.846 -24.847 1.00 49.16 114 ASP A CA 1
ATOM 871 C C . ASP A 1 114 ? 23.559 -4.968 -23.697 1.00 49.16 114 ASP A C 1
ATOM 873 O O . ASP A 1 114 ? 24.185 -3.930 -23.905 1.00 49.16 114 ASP A O 1
ATOM 877 N N . VAL A 1 115 ? 23.285 -5.356 -22.446 1.00 50.72 115 VAL A N 1
ATOM 878 C CA . VAL A 1 115 ? 23.982 -4.769 -21.282 1.00 50.72 115 VAL A CA 1
ATOM 879 C C . VAL A 1 115 ? 25.439 -5.259 -21.231 1.00 50.72 115 VAL A C 1
ATOM 881 O O . VAL A 1 115 ? 26.286 -4.612 -20.617 1.00 50.72 115 VAL A O 1
ATOM 884 N N . TYR A 1 116 ? 25.745 -6.369 -21.910 1.00 46.12 116 TYR A N 1
ATOM 885 C CA . TYR A 1 116 ? 27.089 -6.916 -22.071 1.00 46.12 116 TYR A CA 1
ATOM 886 C C . TYR A 1 116 ? 27.530 -6.827 -23.539 1.00 46.12 116 TYR A C 1
ATOM 888 O O . TYR A 1 116 ? 26.997 -7.561 -24.374 1.00 46.12 116 TYR A O 1
ATOM 896 N N . PRO A 1 117 ? 28.533 -5.996 -23.879 1.00 42.47 117 PRO A N 1
ATOM 897 C CA . PRO A 1 117 ? 29.169 -6.085 -25.183 1.00 42.47 117 PRO 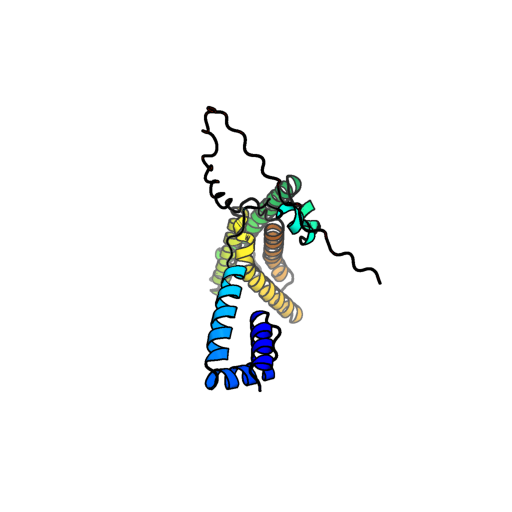A CA 1
ATOM 898 C C . PRO A 1 117 ? 29.867 -7.452 -25.291 1.00 42.47 117 PRO A C 1
ATOM 900 O O . PRO A 1 117 ? 30.833 -7.701 -24.574 1.00 42.47 117 PRO A O 1
ATOM 903 N N . GLY A 1 118 ? 29.371 -8.341 -26.163 1.00 47.50 118 GLY A N 1
ATOM 904 C CA . GLY A 1 118 ? 30.067 -9.583 -26.542 1.00 47.50 118 GLY A CA 1
ATOM 905 C C . GLY A 1 118 ? 29.321 -10.913 -26.370 1.00 47.50 118 GLY A C 1
ATOM 906 O O . GLY A 1 118 ? 29.945 -11.954 -26.543 1.00 47.50 118 GLY A O 1
ATOM 907 N N . SER A 1 119 ? 28.019 -10.928 -26.063 1.00 52.31 119 SER A N 1
ATOM 908 C CA . SER A 1 119 ? 27.270 -12.178 -25.802 1.00 52.31 119 SER A CA 1
ATOM 909 C C . SER A 1 119 ? 26.308 -12.607 -26.919 1.00 52.31 119 SER A C 1
ATOM 911 O O . SER A 1 119 ? 25.281 -13.231 -26.668 1.00 52.31 119 SER A O 1
ATOM 913 N N . ALA A 1 120 ? 26.653 -12.347 -28.183 1.00 47.19 120 ALA A N 1
ATOM 914 C CA . ALA A 1 120 ? 25.949 -12.958 -29.309 1.00 47.19 120 ALA A CA 1
ATOM 915 C C . ALA A 1 120 ? 26.245 -14.474 -29.346 1.00 47.19 120 ALA A C 1
ATOM 917 O O . ALA A 1 120 ? 27.274 -14.900 -29.866 1.00 47.19 120 ALA A O 1
ATOM 918 N N . GLY A 1 121 ? 25.354 -15.284 -28.764 1.00 52.62 121 GLY A N 1
ATOM 919 C CA . GLY A 1 121 ? 25.402 -16.753 -28.824 1.00 52.62 121 GLY A CA 1
ATOM 920 C C . GLY A 1 121 ? 25.797 -17.483 -27.533 1.00 52.62 121 GLY A C 1
ATOM 921 O O . GLY A 1 121 ? 25.947 -18.703 -27.568 1.00 52.62 121 GLY A O 1
ATOM 922 N N . ALA A 1 122 ? 25.944 -16.789 -26.399 1.00 57.47 122 ALA A N 1
ATOM 923 C CA . ALA A 1 122 ? 26.089 -17.459 -25.105 1.00 57.47 122 ALA A CA 1
ATOM 924 C C . ALA A 1 122 ? 24.717 -17.977 -24.620 1.00 57.47 122 ALA A C 1
ATOM 926 O O . ALA A 1 122 ? 23.725 -17.257 -24.759 1.00 57.47 122 ALA A O 1
ATOM 927 N N . PRO A 1 123 ? 24.619 -19.196 -24.052 1.00 59.75 123 PRO A N 1
ATOM 928 C CA . PRO A 1 123 ? 23.388 -19.629 -23.399 1.00 59.75 123 PRO A CA 1
ATOM 929 C C . PRO A 1 123 ? 23.048 -18.635 -22.283 1.00 59.75 123 PRO A C 1
ATOM 931 O O . PRO A 1 123 ? 23.916 -18.299 -21.475 1.00 59.75 123 PRO A O 1
ATOM 934 N N . MET A 1 124 ? 21.803 -18.144 -22.267 1.00 64.88 124 MET A N 1
ATOM 935 C CA . MET A 1 124 ? 21.328 -17.218 -21.234 1.00 64.88 124 MET A CA 1
ATOM 936 C C . MET A 1 124 ? 21.609 -17.790 -19.846 1.00 64.88 124 MET A C 1
ATOM 938 O O . MET A 1 124 ? 21.429 -18.990 -19.610 1.00 64.88 124 MET A O 1
ATOM 942 N N . SER A 1 125 ? 22.065 -16.941 -18.926 1.00 75.88 125 SER A N 1
ATOM 943 C CA . SER A 1 125 ? 22.382 -17.407 -17.584 1.00 75.88 125 SER A CA 1
ATOM 944 C C . SER A 1 125 ? 21.090 -17.751 -16.835 1.00 75.88 125 SER A C 1
ATOM 946 O O . SER A 1 125 ? 20.057 -17.102 -17.013 1.00 75.88 125 SER A O 1
ATOM 948 N N . HIS A 1 126 ? 21.129 -18.760 -15.958 1.00 78.19 126 HIS A N 1
ATOM 949 C CA . HIS A 1 126 ? 19.992 -19.083 -15.080 1.00 78.19 126 HIS A CA 1
ATOM 950 C C . HIS A 1 126 ? 19.489 -17.856 -14.298 1.00 78.19 126 HIS A C 1
ATOM 952 O O . HIS A 1 126 ? 18.289 -17.719 -14.067 1.00 78.19 126 HIS A O 1
ATOM 958 N N . VAL A 1 127 ? 20.405 -16.948 -13.954 1.00 80.75 127 VAL A N 1
ATOM 959 C CA . VAL A 1 127 ? 20.124 -15.704 -13.233 1.00 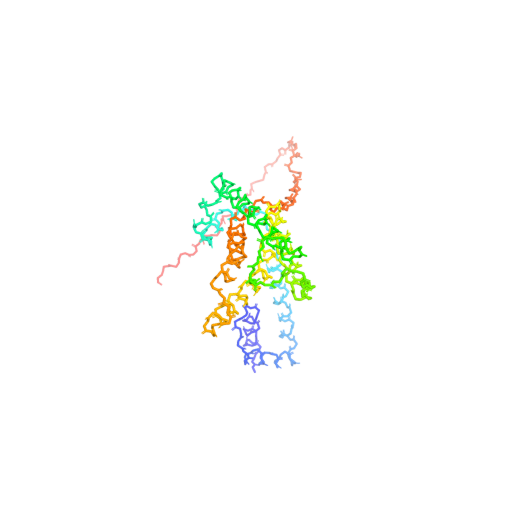80.75 127 VAL A CA 1
ATOM 960 C C . VAL A 1 127 ? 19.284 -14.732 -14.074 1.00 80.75 127 VAL A C 1
ATOM 962 O O . VAL A 1 127 ? 18.413 -14.056 -13.523 1.00 80.75 127 VAL A O 1
ATOM 965 N N . ASP A 1 128 ? 19.476 -14.683 -15.396 1.00 79.62 128 ASP A N 1
ATOM 966 C CA . ASP A 1 128 ? 18.715 -13.790 -16.283 1.00 79.62 128 ASP A CA 1
ATOM 967 C C . ASP A 1 128 ? 17.246 -14.220 -16.401 1.00 79.62 128 ASP A C 1
ATOM 969 O O . ASP A 1 128 ? 16.343 -13.384 -16.316 1.00 79.62 128 ASP A O 1
ATOM 973 N N . HIS A 1 129 ? 16.981 -15.529 -16.508 1.00 79.81 129 HIS A N 1
ATOM 974 C CA . HIS A 1 129 ? 15.612 -16.060 -16.517 1.00 79.81 129 HIS A CA 1
ATOM 975 C C . HIS A 1 129 ? 14.906 -15.860 -15.176 1.00 79.81 129 HIS A C 1
ATOM 977 O O . HIS A 1 129 ? 13.733 -15.487 -15.150 1.00 79.81 129 HIS A O 1
ATOM 983 N N . GLU A 1 130 ? 15.608 -16.094 -14.066 1.00 85.25 130 GLU A N 1
ATOM 984 C CA . GLU A 1 130 ? 15.055 -15.884 -12.730 1.00 85.25 130 GLU A CA 1
ATOM 985 C C . GLU A 1 130 ? 14.709 -14.403 -12.506 1.00 85.25 130 GLU A C 1
ATOM 987 O O . GLU A 1 130 ? 13.586 -14.074 -12.118 1.00 85.25 130 GLU A O 1
ATOM 992 N N . THR A 1 131 ? 15.625 -13.491 -12.847 1.00 84.88 131 THR A N 1
ATOM 993 C CA . THR A 1 131 ? 15.408 -12.036 -12.753 1.00 84.88 131 THR A CA 1
ATOM 994 C C . THR A 1 131 ? 14.264 -11.575 -13.658 1.00 84.88 131 THR A C 1
ATOM 996 O O . THR A 1 131 ? 13.411 -10.783 -13.242 1.00 84.88 131 THR A O 1
ATOM 999 N N . GLY A 1 132 ? 14.194 -12.107 -14.880 1.00 88.56 132 GLY A N 1
ATOM 1000 C CA . GLY A 1 132 ? 13.109 -11.836 -15.817 1.00 88.56 132 GLY A CA 1
ATOM 1001 C C . GLY A 1 132 ? 11.748 -12.306 -15.300 1.00 88.56 132 GLY A C 1
ATOM 1002 O O . GLY A 1 132 ? 10.770 -11.560 -15.382 1.00 88.56 132 GLY A O 1
ATOM 1003 N N . ALA A 1 133 ? 11.676 -13.494 -14.691 1.00 90.81 133 ALA A N 1
ATOM 1004 C CA . ALA A 1 133 ? 10.453 -14.010 -14.079 1.00 90.81 133 ALA A CA 1
ATOM 1005 C C . ALA A 1 133 ? 9.973 -13.132 -12.910 1.00 90.81 133 ALA A C 1
ATOM 1007 O O . ALA A 1 133 ? 8.783 -12.812 -12.828 1.00 90.81 133 ALA A O 1
ATOM 1008 N N . TRP A 1 134 ? 10.888 -12.669 -12.051 1.00 91.81 134 TRP A N 1
ATOM 1009 C CA . TRP A 1 134 ? 10.569 -11.717 -10.981 1.00 91.81 134 TRP A CA 1
ATOM 1010 C C . TRP A 1 134 ? 10.028 -10.391 -11.529 1.00 91.81 134 TRP A C 1
ATOM 1012 O O . TRP A 1 134 ? 8.999 -9.895 -11.060 1.00 91.81 134 TRP A O 1
ATOM 1022 N N . ASN A 1 135 ? 10.661 -9.840 -12.568 1.00 92.19 135 ASN A N 1
ATOM 1023 C CA . ASN A 1 135 ? 10.194 -8.613 -13.213 1.00 92.19 135 ASN A CA 1
ATOM 1024 C C . ASN A 1 135 ? 8.816 -8.786 -13.870 1.00 92.19 135 ASN A C 1
ATOM 1026 O O . ASN A 1 135 ? 7.970 -7.895 -13.754 1.00 92.19 135 ASN A O 1
ATOM 1030 N N . ALA A 1 136 ? 8.552 -9.938 -14.493 1.00 94.38 136 ALA A N 1
ATOM 1031 C CA . ALA A 1 136 ? 7.243 -10.264 -15.052 1.00 94.38 136 ALA A CA 1
ATOM 1032 C C . ALA A 1 136 ? 6.168 -10.352 -13.958 1.00 94.38 136 ALA A C 1
ATOM 1034 O O . ALA A 1 136 ? 5.081 -9.796 -14.118 1.00 94.38 136 ALA A O 1
ATOM 1035 N N . ALA A 1 137 ? 6.471 -10.987 -12.821 1.00 95.94 137 ALA A N 1
ATOM 1036 C CA . ALA A 1 137 ? 5.546 -11.083 -11.694 1.00 95.94 137 ALA A CA 1
ATOM 1037 C C . ALA A 1 137 ? 5.171 -9.698 -11.139 1.00 95.94 137 ALA A C 1
ATOM 1039 O O . ALA A 1 137 ? 3.990 -9.417 -10.915 1.00 95.94 137 ALA A O 1
ATOM 1040 N N . ILE A 1 138 ? 6.150 -8.799 -10.987 1.00 95.69 138 ILE A N 1
ATOM 1041 C CA . ILE A 1 138 ? 5.906 -7.408 -10.578 1.00 95.69 138 ILE A CA 1
ATOM 1042 C C . ILE A 1 138 ? 5.042 -6.691 -11.619 1.00 95.69 138 ILE A C 1
ATOM 1044 O O . ILE A 1 138 ? 4.052 -6.061 -11.251 1.00 95.69 138 ILE A O 1
ATOM 1048 N N . ALA A 1 139 ? 5.358 -6.816 -12.910 1.00 96.94 139 ALA A N 1
ATOM 1049 C CA . ALA A 1 139 ? 4.574 -6.210 -13.985 1.00 96.94 139 ALA A CA 1
ATOM 1050 C C . ALA A 1 139 ? 3.102 -6.656 -13.951 1.00 96.94 139 ALA A C 1
ATOM 1052 O O . ALA A 1 139 ? 2.192 -5.825 -14.024 1.00 96.94 139 ALA A O 1
ATOM 1053 N N . VAL A 1 140 ? 2.859 -7.957 -13.764 1.00 96.94 140 VAL A N 1
ATOM 1054 C CA . VAL A 1 140 ? 1.513 -8.531 -13.628 1.00 96.94 140 VAL A CA 1
ATOM 1055 C C . VAL A 1 140 ? 0.807 -7.994 -12.384 1.00 96.94 140 VAL A C 1
ATOM 1057 O O . VAL A 1 140 ? -0.360 -7.611 -12.474 1.00 96.94 140 VAL A O 1
ATOM 1060 N N . ALA A 1 141 ? 1.491 -7.900 -11.241 1.00 96.38 141 ALA A N 1
ATOM 1061 C CA . ALA A 1 141 ? 0.917 -7.337 -10.020 1.00 96.38 141 ALA A CA 1
ATOM 1062 C C . ALA A 1 141 ? 0.524 -5.858 -10.199 1.00 96.38 141 ALA A C 1
ATOM 1064 O O . ALA A 1 141 ? -0.594 -5.468 -9.853 1.00 96.38 141 ALA A O 1
ATOM 1065 N N . LEU A 1 142 ? 1.397 -5.036 -10.795 1.00 97.69 142 LEU A N 1
ATOM 1066 C CA . LEU A 1 142 ? 1.105 -3.630 -11.096 1.00 97.69 142 LEU A CA 1
ATOM 1067 C C . LEU A 1 142 ? -0.076 -3.502 -12.070 1.00 97.69 142 LEU A C 1
ATOM 1069 O O . LEU A 1 142 ? -0.992 -2.712 -11.826 1.00 97.69 142 LEU A O 1
ATOM 1073 N N . GLY A 1 143 ? -0.111 -4.325 -13.123 1.00 97.56 143 GLY A N 1
ATOM 1074 C CA . GLY A 1 143 ? -1.227 -4.394 -14.066 1.00 97.56 143 GLY A CA 1
ATOM 1075 C C . GLY A 1 143 ? -2.536 -4.787 -13.379 1.00 97.56 143 GLY A C 1
ATOM 1076 O O . GLY A 1 143 ? -3.557 -4.116 -13.543 1.00 97.56 143 GLY A O 1
ATOM 1077 N N . TRP A 1 144 ? -2.511 -5.811 -12.524 1.00 97.19 144 TRP A N 1
ATOM 1078 C CA . TRP A 1 144 ? -3.670 -6.227 -11.735 1.00 97.19 144 TRP A CA 1
ATOM 1079 C C . TRP A 1 144 ? -4.192 -5.096 -10.849 1.00 97.19 144 TRP A C 1
ATOM 1081 O O . TRP A 1 144 ? -5.398 -4.849 -10.818 1.00 97.19 144 TRP A O 1
ATOM 1091 N N . ILE A 1 145 ? -3.309 -4.350 -10.181 1.00 96.19 145 ILE A N 1
ATOM 1092 C CA . ILE A 1 145 ? -3.695 -3.185 -9.376 1.00 96.19 145 ILE A CA 1
ATOM 1093 C C . ILE A 1 145 ? -4.277 -2.073 -10.267 1.00 96.19 145 ILE A C 1
ATOM 1095 O O . ILE A 1 145 ? -5.280 -1.458 -9.893 1.00 96.19 145 ILE A O 1
ATOM 1099 N N . ALA A 1 146 ? -3.734 -1.849 -11.467 1.00 96.00 146 ALA A N 1
ATOM 1100 C CA . ALA A 1 146 ? -4.292 -0.901 -12.433 1.00 96.00 146 ALA A CA 1
ATOM 1101 C C . ALA A 1 146 ? -5.726 -1.283 -12.857 1.00 96.00 146 ALA A C 1
ATOM 1103 O O . ALA A 1 146 ? -6.591 -0.408 -12.978 1.00 96.00 146 ALA A O 1
ATOM 1104 N N . PHE A 1 147 ? -6.035 -2.577 -12.998 1.00 94.88 147 PHE A N 1
ATOM 1105 C CA . PHE A 1 147 ? -7.392 -3.070 -13.284 1.00 94.88 147 PHE A CA 1
ATOM 1106 C C . PHE A 1 147 ? -8.302 -3.118 -12.048 1.00 94.88 147 PHE A C 1
ATOM 1108 O O . PHE A 1 147 ? -9.504 -2.849 -12.135 1.00 94.88 147 PHE A O 1
ATOM 1115 N N . ARG A 1 148 ? -7.745 -3.421 -10.876 1.00 92.25 148 ARG A N 1
ATOM 1116 C CA . ARG A 1 148 ? -8.464 -3.643 -9.618 1.00 92.25 148 ARG A CA 1
ATOM 1117 C C . ARG A 1 148 ? -7.835 -2.827 -8.486 1.00 92.25 148 ARG A C 1
ATOM 1119 O O . ARG A 1 148 ? -7.375 -3.366 -7.483 1.00 92.25 148 ARG A O 1
ATOM 1126 N N . ALA A 1 149 ? -7.939 -1.502 -8.603 1.00 88.69 149 ALA A N 1
ATOM 1127 C CA . ALA A 1 149 ? -7.380 -0.517 -7.665 1.00 88.69 149 ALA A CA 1
ATOM 1128 C C . ALA A 1 149 ? -7.717 -0.766 -6.180 1.00 88.69 149 ALA A C 1
ATOM 1130 O O . ALA A 1 149 ? -6.966 -0.366 -5.293 1.00 88.69 149 ALA A O 1
ATOM 1131 N N . ARG A 1 150 ? -8.823 -1.468 -5.895 1.00 87.94 150 ARG A N 1
ATOM 1132 C CA . ARG A 1 150 ? -9.212 -1.892 -4.541 1.00 87.94 150 ARG A CA 1
ATOM 1133 C C . ARG A 1 150 ? -8.167 -2.763 -3.831 1.00 87.94 150 ARG A C 1
ATOM 1135 O O . ARG A 1 150 ? -8.218 -2.863 -2.612 1.00 87.94 150 ARG A O 1
ATOM 1142 N N . TYR A 1 151 ? -7.238 -3.384 -4.554 1.00 89.62 151 TYR A N 1
ATOM 1143 C CA . TYR A 1 151 ? -6.183 -4.214 -3.966 1.00 89.62 151 TYR A CA 1
ATOM 1144 C C . TYR A 1 151 ? -4.854 -3.478 -3.763 1.00 89.62 151 TYR A C 1
ATOM 1146 O O . TYR A 1 151 ? -3.920 -4.094 -3.260 1.00 89.62 151 TYR A O 1
ATOM 1154 N N . ALA A 1 152 ? -4.758 -2.184 -4.099 1.00 92.94 152 ALA A N 1
ATOM 1155 C CA . ALA A 1 152 ? -3.510 -1.419 -4.002 1.00 92.94 152 ALA A CA 1
ATOM 1156 C C . ALA A 1 152 ? -2.860 -1.526 -2.611 1.00 92.94 152 ALA A C 1
ATOM 1158 O O . ALA A 1 152 ? -1.711 -1.937 -2.500 1.00 92.94 152 ALA A O 1
ATOM 1159 N N . ALA A 1 153 ? -3.629 -1.266 -1.545 1.00 92.88 153 ALA A N 1
ATOM 1160 C CA . ALA A 1 153 ? -3.130 -1.336 -0.170 1.00 92.88 153 ALA A CA 1
ATOM 1161 C C . ALA A 1 153 ? -2.659 -2.744 0.241 1.00 92.88 153 ALA A C 1
ATOM 1163 O O . ALA A 1 153 ? -1.688 -2.867 0.977 1.00 92.88 153 ALA A O 1
ATOM 1164 N N . ALA A 1 154 ? -3.308 -3.801 -0.262 1.00 93.50 154 ALA A N 1
ATOM 11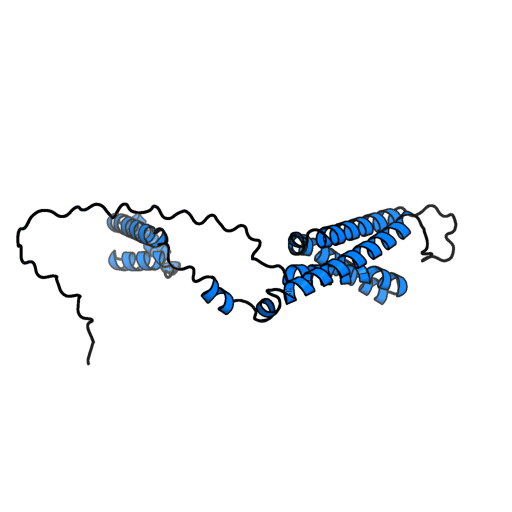65 C CA . ALA A 1 154 ? -2.958 -5.183 0.072 1.00 93.50 154 ALA A CA 1
ATOM 1166 C C . ALA A 1 154 ? -1.594 -5.609 -0.499 1.00 93.50 154 ALA A C 1
ATOM 1168 O O . ALA A 1 154 ? -0.959 -6.503 0.045 1.00 93.50 154 ALA A O 1
ATOM 1169 N N . HIS A 1 155 ? -1.133 -4.962 -1.573 1.00 94.00 155 HIS A N 1
ATOM 1170 C CA . HIS A 1 155 ? 0.148 -5.276 -2.210 1.00 94.00 155 HIS A CA 1
ATOM 1171 C C . HIS A 1 155 ? 1.303 -4.406 -1.693 1.00 94.00 155 HIS A C 1
ATOM 1173 O O . HIS A 1 155 ? 2.461 -4.711 -1.976 1.00 94.00 155 HIS A O 1
ATOM 1179 N N . LEU A 1 156 ? 1.017 -3.341 -0.929 1.00 95.69 156 LEU A N 1
ATOM 1180 C CA . LEU A 1 156 ? 2.044 -2.423 -0.430 1.00 95.69 156 LEU A CA 1
ATOM 1181 C C . LEU A 1 156 ? 3.122 -3.106 0.418 1.00 95.69 156 LEU A C 1
ATOM 1183 O O . LEU A 1 156 ? 4.280 -2.806 0.162 1.00 95.69 156 LEU A O 1
ATOM 1187 N N . PRO A 1 157 ? 2.823 -4.026 1.361 1.00 97.19 157 PRO A N 1
ATOM 1188 C CA . PRO A 1 157 ? 3.877 -4.642 2.167 1.00 97.19 157 PRO A CA 1
ATOM 1189 C C . PRO A 1 157 ? 4.935 -5.360 1.321 1.00 97.19 157 PRO A C 1
ATOM 1191 O O . PRO A 1 157 ? 6.124 -5.193 1.568 1.00 97.19 157 PRO A O 1
ATOM 1194 N N . VAL A 1 158 ? 4.507 -6.101 0.292 1.00 96.12 158 VAL A N 1
ATOM 1195 C CA . VAL A 1 158 ? 5.399 -6.860 -0.601 1.00 96.12 158 VAL A CA 1
ATOM 1196 C C . VAL A 1 158 ? 6.145 -5.937 -1.566 1.00 96.12 158 VAL A C 1
ATOM 1198 O O . VAL A 1 158 ? 7.356 -6.051 -1.722 1.00 96.12 158 VAL A O 1
ATOM 1201 N N . LEU A 1 159 ? 5.447 -4.997 -2.212 1.00 96.31 159 LEU A N 1
ATOM 1202 C CA . LEU A 1 159 ? 6.083 -4.078 -3.163 1.00 96.31 159 LEU A CA 1
ATOM 1203 C C . LEU A 1 159 ? 7.040 -3.101 -2.467 1.00 96.31 159 LEU A C 1
ATOM 1205 O O . LEU A 1 159 ? 8.082 -2.768 -3.026 1.00 96.31 159 LEU A O 1
ATOM 1209 N N . ALA A 1 160 ? 6.700 -2.644 -1.260 1.00 97.50 160 ALA A N 1
ATOM 1210 C CA . ALA A 1 160 ? 7.547 -1.750 -0.482 1.00 97.50 160 ALA A CA 1
ATOM 1211 C C . ALA A 1 160 ? 8.780 -2.474 0.059 1.00 97.50 160 ALA A C 1
ATOM 1213 O O . ALA A 1 160 ? 9.874 -1.932 -0.051 1.00 97.50 160 ALA A O 1
ATOM 1214 N N . SER A 1 161 ? 8.638 -3.693 0.596 1.00 97.75 161 SER A N 1
ATOM 1215 C CA . SER A 1 161 ? 9.798 -4.459 1.067 1.00 97.75 161 SER A CA 1
ATOM 1216 C C . SER A 1 161 ? 10.768 -4.756 -0.078 1.00 97.75 161 SER A C 1
ATOM 1218 O O . SER A 1 161 ? 11.962 -4.488 0.057 1.00 97.75 161 SER A O 1
ATOM 1220 N N . PHE A 1 162 ? 10.251 -5.197 -1.230 1.00 95.62 162 PHE A N 1
ATOM 1221 C CA . PHE A 1 162 ? 11.045 -5.400 -2.438 1.00 95.62 162 PHE A CA 1
ATOM 1222 C C . PHE A 1 162 ? 11.718 -4.103 -2.903 1.00 95.62 162 PHE A C 1
ATOM 1224 O O . PHE A 1 162 ? 12.930 -4.076 -3.095 1.00 95.62 162 PHE A O 1
ATOM 1231 N N . GLY A 1 163 ? 10.957 -3.012 -3.042 1.00 95.88 163 GLY A N 1
ATOM 1232 C CA . GLY A 1 163 ? 11.478 -1.728 -3.513 1.00 95.88 163 GLY A CA 1
ATOM 1233 C C . GLY A 1 163 ? 12.552 -1.140 -2.595 1.00 95.88 163 GLY A C 1
ATOM 1234 O O . GLY A 1 163 ? 13.573 -0.658 -3.084 1.00 95.88 163 GLY A O 1
ATOM 1235 N N . CYS A 1 164 ? 12.365 -1.217 -1.276 1.00 97.44 164 CYS A N 1
ATOM 1236 C CA . CYS A 1 164 ? 13.348 -0.750 -0.299 1.00 97.44 164 CYS A CA 1
ATOM 1237 C C . CYS A 1 164 ? 14.637 -1.576 -0.350 1.00 97.44 164 CYS A C 1
ATOM 1239 O O . CYS A 1 164 ? 15.722 -0.997 -0.412 1.00 97.44 164 CYS A O 1
ATOM 1241 N N . LEU A 1 165 ? 14.526 -2.909 -0.362 1.00 97.50 165 LEU A N 1
ATOM 1242 C CA . LEU A 1 165 ? 15.688 -3.796 -0.439 1.00 97.50 165 LEU A CA 1
ATOM 1243 C C . LEU A 1 165 ? 16.461 -3.578 -1.743 1.00 97.50 165 LEU A C 1
ATOM 1245 O O . LEU A 1 165 ? 17.669 -3.362 -1.711 1.00 97.50 165 LEU A O 1
ATOM 1249 N N . LEU A 1 166 ? 15.755 -3.560 -2.876 1.00 94.38 166 LEU A N 1
ATOM 1250 C CA . LEU A 1 166 ? 16.340 -3.320 -4.192 1.00 94.38 166 LEU A CA 1
ATOM 1251 C C . LEU A 1 166 ? 17.054 -1.965 -4.253 1.00 94.38 166 LEU A C 1
ATOM 1253 O O . LEU A 1 166 ? 18.177 -1.888 -4.737 1.00 94.38 166 LEU A O 1
ATOM 1257 N N . THR A 1 167 ? 16.438 -0.907 -3.718 1.00 95.94 167 THR A N 1
ATOM 1258 C CA . THR A 1 167 ? 17.063 0.424 -3.663 1.00 95.94 167 THR A CA 1
ATOM 1259 C C . THR A 1 167 ? 18.352 0.399 -2.849 1.00 95.94 167 THR A C 1
ATOM 1261 O O . THR A 1 167 ? 19.363 0.928 -3.303 1.00 95.94 167 THR A O 1
ATOM 1264 N N . GLY A 1 168 ? 18.336 -0.233 -1.671 1.00 97.25 168 GLY A N 1
ATOM 1265 C CA . GLY A 1 168 ? 19.520 -0.362 -0.822 1.00 97.25 168 GLY A CA 1
ATOM 1266 C C . GLY A 1 168 ? 20.662 -1.098 -1.522 1.00 97.25 168 GLY A C 1
ATOM 1267 O O . GLY A 1 168 ? 21.790 -0.611 -1.515 1.00 97.25 168 GLY A O 1
ATOM 1268 N N . LEU A 1 169 ? 20.358 -2.215 -2.191 1.00 94.94 169 LEU A N 1
ATOM 1269 C CA . LEU A 1 169 ? 21.337 -2.986 -2.960 1.00 94.94 169 LEU A CA 1
ATOM 1270 C C . LEU A 1 169 ? 21.880 -2.197 -4.158 1.00 94.94 169 LEU A C 1
ATOM 1272 O O . LEU A 1 169 ? 23.089 -2.129 -4.337 1.00 94.94 169 LEU A O 1
ATOM 1276 N N . CYS A 1 170 ? 21.028 -1.511 -4.927 1.00 93.81 170 CYS A N 1
ATOM 1277 C CA . CYS A 1 170 ? 21.490 -0.669 -6.034 1.00 93.81 170 CYS A CA 1
ATOM 1278 C C . CYS A 1 170 ? 22.411 0.465 -5.564 1.00 93.81 170 CYS A C 1
ATOM 1280 O O . CYS A 1 170 ? 23.401 0.757 -6.230 1.00 93.81 170 CYS A O 1
ATOM 1282 N N . VAL A 1 171 ? 22.095 1.114 -4.437 1.00 95.56 171 VAL A N 1
ATOM 1283 C CA . VAL A 1 171 ? 22.954 2.158 -3.854 1.00 95.56 171 VAL A CA 1
ATOM 1284 C C . VAL A 1 171 ? 24.289 1.562 -3.414 1.00 95.56 171 VAL A C 1
ATOM 1286 O O . VAL A 1 171 ? 25.335 2.130 -3.719 1.00 95.56 171 VAL A O 1
ATOM 1289 N N . TRP A 1 172 ? 24.257 0.414 -2.739 1.00 97.06 172 TRP A N 1
ATOM 1290 C CA . TRP A 1 172 ? 25.451 -0.296 -2.293 1.00 97.06 172 TRP A CA 1
ATOM 1291 C C . TRP A 1 172 ? 26.367 -0.675 -3.466 1.00 97.06 172 TRP A C 1
ATOM 1293 O O . TRP A 1 172 ? 27.545 -0.319 -3.473 1.00 97.06 172 TRP A O 1
ATOM 1303 N N . ASP A 1 173 ? 25.813 -1.301 -4.502 1.00 93.25 173 ASP A N 1
ATOM 1304 C CA . ASP A 1 173 ? 26.555 -1.717 -5.691 1.00 93.25 173 ASP A CA 1
ATOM 1305 C C . ASP A 1 173 ? 27.116 -0.523 -6.471 1.00 93.25 173 ASP A C 1
ATOM 1307 O O . ASP A 1 173 ? 28.222 -0.596 -7.010 1.00 93.25 173 ASP A O 1
ATOM 1311 N N . LEU A 1 174 ? 26.380 0.593 -6.517 1.00 93.56 174 LEU A N 1
ATOM 1312 C CA . LEU A 1 174 ? 26.831 1.820 -7.170 1.00 93.56 174 LEU A CA 1
ATOM 1313 C C . LEU A 1 174 ? 28.007 2.458 -6.415 1.00 93.56 174 LEU A C 1
ATOM 1315 O O . LEU A 1 174 ? 28.973 2.882 -7.047 1.00 93.56 174 LEU A O 1
ATOM 1319 N N . VAL A 1 175 ? 27.958 2.487 -5.077 1.00 96.00 175 VAL A N 1
ATOM 1320 C CA . VAL A 1 175 ? 29.057 2.981 -4.225 1.00 96.00 175 VAL A CA 1
ATOM 1321 C C . VAL A 1 175 ? 30.310 2.117 -4.380 1.00 96.00 175 VAL A C 1
ATOM 1323 O O . VAL A 1 175 ? 31.419 2.646 -4.410 1.00 96.00 175 VAL A O 1
ATOM 1326 N N . LEU A 1 176 ? 30.141 0.801 -4.527 1.00 95.81 176 LEU A N 1
ATOM 1327 C CA . LEU A 1 176 ? 31.237 -0.144 -4.754 1.00 95.81 176 LEU A CA 1
ATOM 1328 C C . LEU A 1 176 ? 31.680 -0.251 -6.225 1.00 95.81 176 LEU A C 1
ATOM 1330 O O . LEU A 1 176 ? 32.557 -1.061 -6.533 1.00 95.81 176 LEU A O 1
ATOM 1334 N N . GLY A 1 177 ? 31.080 0.523 -7.138 1.00 92.19 177 GLY A N 1
ATOM 1335 C CA . GLY A 1 177 ? 31.410 0.517 -8.566 1.00 92.19 177 GLY A CA 1
ATOM 1336 C C . GLY A 1 177 ? 31.117 -0.805 -9.288 1.00 92.19 177 GLY A C 1
ATOM 1337 O O . GLY A 1 177 ? 31.713 -1.071 -10.328 1.00 92.19 177 GLY A O 1
ATOM 1338 N N . GLN A 1 178 ? 30.224 -1.641 -8.750 1.00 88.94 178 GLN A N 1
ATOM 1339 C CA . GLN A 1 178 ? 29.901 -2.973 -9.284 1.00 88.94 178 GLN A CA 1
ATOM 1340 C C . GLN A 1 178 ? 28.909 -2.925 -10.455 1.00 88.94 178 GLN A C 1
ATOM 1342 O O . GLN A 1 178 ? 28.820 -3.868 -11.241 1.00 88.94 178 GLN A O 1
ATOM 1347 N N . VAL A 1 179 ? 28.146 -1.833 -10.583 1.00 87.19 179 VAL A N 1
ATOM 1348 C CA . VAL A 1 179 ? 27.084 -1.685 -11.589 1.00 87.19 179 VAL A CA 1
ATOM 1349 C C . VAL A 1 179 ? 27.152 -0.344 -12.310 1.00 87.19 179 VAL A C 1
ATOM 1351 O O . VAL A 1 179 ? 27.560 0.675 -11.757 1.00 87.19 179 VAL A O 1
ATOM 1354 N N . SER A 1 180 ? 26.706 -0.334 -13.567 1.00 87.62 180 SER A N 1
ATOM 1355 C CA . SER A 1 180 ? 26.585 0.892 -14.354 1.00 87.62 180 SER A CA 1
ATOM 1356 C C . SER A 1 180 ? 25.336 1.691 -13.971 1.00 87.62 180 SER A C 1
ATOM 1358 O O . SER A 1 180 ? 24.316 1.137 -13.555 1.00 87.62 180 SER A O 1
ATOM 1360 N N . ILE A 1 181 ? 25.370 3.005 -14.213 1.00 85.56 181 ILE A N 1
ATOM 1361 C CA . ILE A 1 181 ? 24.204 3.888 -14.042 1.00 85.56 181 ILE A CA 1
ATOM 1362 C C . ILE A 1 181 ? 23.024 3.404 -14.898 1.00 85.56 181 ILE A C 1
ATOM 1364 O O . ILE A 1 181 ? 21.886 3.418 -14.438 1.00 85.56 181 ILE A O 1
ATOM 1368 N N . ALA A 1 182 ? 23.288 2.912 -16.114 1.00 80.69 182 ALA A N 1
ATOM 1369 C CA . ALA A 1 182 ? 22.257 2.366 -16.996 1.00 80.69 182 ALA A CA 1
ATOM 1370 C C . ALA A 1 182 ? 21.504 1.188 -16.351 1.00 80.69 182 ALA A C 1
ATOM 1372 O O . ALA A 1 182 ? 20.278 1.120 -16.441 1.00 80.69 182 ALA A O 1
ATOM 1373 N N . ARG A 1 183 ? 22.218 0.306 -15.635 1.00 82.50 183 ARG A N 1
ATOM 1374 C CA . ARG A 1 183 ? 21.609 -0.795 -14.876 1.00 82.50 183 ARG A CA 1
ATOM 1375 C C . ARG A 1 183 ? 20.792 -0.286 -13.691 1.00 82.50 183 ARG A C 1
ATOM 1377 O O . ARG A 1 183 ? 19.738 -0.833 -13.406 1.00 82.50 183 ARG A O 1
ATOM 1384 N N . VAL A 1 184 ? 21.213 0.770 -13.002 1.00 87.38 184 VAL A N 1
ATOM 1385 C CA . VAL A 1 184 ? 20.397 1.355 -11.920 1.00 87.38 184 VAL A CA 1
ATOM 1386 C C . VAL A 1 184 ? 19.113 1.982 -12.482 1.00 87.38 184 VAL A C 1
ATOM 1388 O O . VAL A 1 184 ? 18.026 1.752 -11.956 1.00 87.38 184 VAL A O 1
ATOM 1391 N N . VAL A 1 185 ? 19.211 2.699 -13.606 1.00 87.50 185 VAL A N 1
ATOM 1392 C CA . VAL A 1 185 ? 18.072 3.349 -14.278 1.00 87.50 185 VAL A CA 1
ATOM 1393 C C . VAL A 1 185 ? 16.989 2.347 -14.695 1.00 87.50 185 VAL A C 1
ATOM 1395 O O . VAL A 1 185 ? 15.805 2.678 -14.611 1.00 87.50 185 VAL A O 1
ATOM 1398 N N . SER A 1 186 ? 17.341 1.106 -15.055 1.00 84.56 186 SER A N 1
ATOM 1399 C CA . SER A 1 186 ? 16.345 0.079 -15.404 1.00 84.56 186 SER A CA 1
ATOM 1400 C C . SER A 1 186 ? 15.440 -0.342 -14.239 1.00 84.56 186 SER A C 1
ATOM 1402 O O . SER A 1 186 ? 14.407 -0.960 -14.477 1.00 84.56 186 SER A O 1
ATOM 1404 N N . HIS A 1 187 ? 15.784 0.002 -12.992 1.00 90.12 187 HIS A N 1
ATOM 1405 C CA . HIS A 1 187 ? 14.971 -0.290 -11.806 1.00 90.12 187 HIS A CA 1
ATOM 1406 C C . HIS A 1 187 ? 14.006 0.850 -11.433 1.00 90.12 187 HIS A C 1
ATOM 1408 O O . HIS A 1 187 ? 13.097 0.648 -10.626 1.00 90.12 187 HIS A O 1
ATOM 1414 N N . LEU A 1 188 ? 14.136 2.039 -12.039 1.00 91.94 188 LEU A N 1
ATOM 1415 C CA . LEU A 1 188 ? 13.240 3.176 -11.781 1.00 91.94 188 LEU A CA 1
ATOM 1416 C C . LEU A 1 188 ? 11.747 2.876 -12.006 1.00 91.94 188 LEU A C 1
ATOM 1418 O O . LEU A 1 188 ? 10.938 3.370 -11.213 1.00 91.94 188 LEU A O 1
ATOM 1422 N N . PRO A 1 189 ? 11.333 2.075 -13.011 1.00 93.81 189 PRO A N 1
ATOM 1423 C CA . PRO A 1 189 ? 9.917 1.774 -13.197 1.00 93.81 189 PRO A CA 1
ATOM 1424 C C . PRO A 1 189 ? 9.302 1.022 -12.005 1.00 93.81 189 PRO A C 1
ATOM 1426 O O . PRO A 1 189 ? 8.137 1.257 -11.686 1.00 93.81 189 PRO A O 1
ATOM 1429 N N . VAL A 1 190 ? 10.078 0.202 -11.283 1.00 94.38 190 VAL A N 1
ATOM 1430 C CA . VAL A 1 190 ? 9.623 -0.472 -10.052 1.00 94.38 190 VAL A CA 1
ATOM 1431 C C . VAL A 1 190 ? 9.284 0.553 -8.970 1.00 94.38 190 VAL A C 1
ATOM 1433 O O . VAL A 1 190 ? 8.207 0.496 -8.373 1.00 94.38 190 VAL A O 1
ATOM 1436 N N . LEU A 1 191 ? 10.175 1.523 -8.740 1.00 96.56 191 LEU A N 1
ATOM 1437 C CA . LEU A 1 191 ? 9.963 2.580 -7.747 1.00 96.56 191 LEU A CA 1
ATOM 1438 C C . LEU A 1 191 ? 8.782 3.470 -8.123 1.00 96.56 191 LEU A C 1
ATOM 1440 O O . LEU A 1 191 ? 7.937 3.772 -7.280 1.00 96.56 191 LEU A O 1
ATOM 1444 N N . LEU A 1 192 ? 8.672 3.833 -9.401 1.00 97.69 192 LEU A N 1
ATOM 1445 C CA . LEU A 1 192 ? 7.526 4.580 -9.903 1.00 97.69 192 LEU A CA 1
ATOM 1446 C C . LEU A 1 192 ? 6.218 3.796 -9.710 1.00 97.69 192 LEU A C 1
ATOM 1448 O O . LEU A 1 192 ? 5.225 4.366 -9.261 1.00 97.69 192 LEU A O 1
ATOM 1452 N N . GLY A 1 193 ? 6.224 2.488 -9.980 1.00 97.31 193 GLY A N 1
ATOM 1453 C CA . GLY A 1 193 ? 5.100 1.594 -9.712 1.00 97.31 193 GLY A CA 1
ATOM 1454 C C . GLY A 1 193 ? 4.684 1.614 -8.239 1.00 97.31 193 GLY A C 1
ATOM 1455 O O . GLY A 1 193 ? 3.510 1.833 -7.940 1.00 97.31 193 GLY A O 1
ATOM 1456 N N . LEU A 1 194 ? 5.637 1.478 -7.312 1.00 97.88 194 LEU A N 1
ATOM 1457 C CA . LEU A 1 194 ? 5.388 1.553 -5.867 1.00 97.88 194 LEU A CA 1
ATOM 1458 C C . LEU A 1 194 ? 4.776 2.901 -5.444 1.00 97.88 194 LEU A C 1
ATOM 1460 O O . LEU A 1 194 ? 3.800 2.930 -4.687 1.00 97.88 194 LEU A O 1
ATOM 1464 N N . LEU A 1 195 ? 5.299 4.018 -5.955 1.00 97.69 195 LEU A N 1
ATOM 1465 C CA . LEU A 1 195 ? 4.758 5.353 -5.680 1.00 97.69 195 LEU A CA 1
ATOM 1466 C C . LEU A 1 195 ? 3.321 5.503 -6.197 1.00 97.69 195 LEU A C 1
ATOM 1468 O O . LEU A 1 195 ? 2.450 6.002 -5.481 1.00 97.69 195 LEU A O 1
ATOM 1472 N N . LEU A 1 196 ? 3.041 5.021 -7.411 1.00 97.50 196 LEU A N 1
ATOM 1473 C CA . LEU A 1 196 ? 1.703 5.059 -8.005 1.00 97.50 196 LEU A CA 1
ATOM 1474 C C . LEU A 1 196 ? 0.705 4.185 -7.233 1.00 97.50 196 LEU A C 1
ATOM 1476 O O . LEU A 1 196 ? -0.420 4.623 -6.987 1.00 97.50 196 LEU A O 1
ATOM 1480 N N . VAL A 1 197 ? 1.105 2.982 -6.805 1.00 97.19 197 VAL A N 1
ATOM 1481 C CA . VAL A 1 197 ? 0.279 2.104 -5.955 1.00 97.19 197 VAL A CA 1
ATOM 1482 C C . VAL A 1 197 ? -0.005 2.770 -4.606 1.00 97.19 197 VAL A C 1
ATOM 1484 O O . VAL A 1 197 ? -1.145 2.738 -4.139 1.00 97.19 197 VAL A O 1
ATOM 1487 N N . THR A 1 198 ? 0.988 3.438 -4.015 1.00 95.81 198 THR A N 1
ATOM 1488 C CA . THR A 1 198 ? 0.833 4.193 -2.762 1.00 95.81 198 THR A CA 1
ATOM 1489 C C . THR A 1 198 ? -0.154 5.349 -2.927 1.00 95.81 198 THR A C 1
ATOM 1491 O O . THR A 1 198 ? -1.087 5.483 -2.134 1.00 95.81 198 THR A O 1
ATOM 1494 N N . GLY A 1 199 ? -0.031 6.134 -4.003 1.00 93.88 199 GLY A N 1
ATOM 1495 C CA . GLY A 1 199 ? -1.000 7.177 -4.349 1.00 93.88 199 GLY A CA 1
ATOM 1496 C C . GLY A 1 199 ? -2.409 6.618 -4.576 1.00 93.88 199 GLY A C 1
ATOM 1497 O O . GLY A 1 199 ? -3.395 7.177 -4.100 1.00 93.88 199 GLY A O 1
ATOM 1498 N N . LEU A 1 200 ? -2.528 5.466 -5.239 1.00 93.06 200 LEU A N 1
ATOM 1499 C CA . LEU A 1 200 ? -3.816 4.825 -5.498 1.00 93.06 200 LEU A CA 1
ATOM 1500 C C . LEU A 1 200 ? -4.486 4.307 -4.215 1.00 93.06 200 LEU A C 1
ATOM 1502 O O . LEU A 1 200 ? -5.708 4.425 -4.074 1.00 93.06 200 LEU A O 1
ATOM 1506 N N . ALA A 1 201 ? -3.695 3.772 -3.281 1.00 91.62 201 ALA A N 1
ATOM 1507 C CA . ALA A 1 201 ? -4.147 3.377 -1.951 1.00 91.62 201 ALA A CA 1
ATOM 1508 C C . ALA A 1 201 ? -4.585 4.594 -1.119 1.00 91.62 201 ALA A C 1
ATOM 1510 O O . ALA A 1 201 ? -5.624 4.542 -0.464 1.00 91.62 201 ALA A O 1
ATOM 1511 N N . ALA A 1 202 ? -3.846 5.702 -1.209 1.00 87.88 202 ALA A N 1
ATOM 1512 C CA . ALA A 1 202 ? -4.133 6.952 -0.511 1.00 87.88 202 ALA A CA 1
ATOM 1513 C C . ALA A 1 202 ? -5.425 7.635 -0.991 1.00 87.88 202 ALA A C 1
ATOM 1515 O O . ALA A 1 202 ? -6.133 8.242 -0.189 1.00 87.88 202 ALA A O 1
ATOM 1516 N N . VAL A 1 203 ? -5.749 7.517 -2.283 1.00 86.12 203 VAL A N 1
ATOM 1517 C CA . VAL A 1 203 ? -6.946 8.123 -2.890 1.00 86.12 203 VAL A CA 1
ATOM 1518 C C . VAL A 1 203 ? -8.174 7.211 -2.769 1.00 86.12 203 VAL A C 1
ATOM 1520 O O . VAL A 1 203 ? -9.258 7.616 -3.164 1.00 86.12 203 VAL A O 1
ATOM 1523 N N . ARG A 1 204 ? -8.068 5.967 -2.269 1.00 75.56 204 ARG A N 1
ATOM 1524 C CA . ARG A 1 204 ? -9.191 5.006 -2.189 1.00 75.56 204 ARG A CA 1
ATOM 1525 C C . ARG A 1 204 ? -10.418 5.593 -1.479 1.00 75.56 204 ARG A C 1
ATOM 1527 O O . ARG A 1 204 ? -10.321 6.103 -0.371 1.00 75.56 204 ARG A O 1
ATOM 1534 N N . ASP A 1 205 ? -11.564 5.484 -2.146 1.00 66.94 205 ASP A N 1
ATOM 1535 C CA . ASP A 1 205 ? -12.848 5.911 -1.605 1.00 66.94 205 ASP A CA 1
ATOM 1536 C C . ASP A 1 205 ? -13.436 4.800 -0.721 1.00 66.94 205 ASP A C 1
ATOM 1538 O O . ASP A 1 205 ? -13.482 3.632 -1.123 1.00 66.94 205 ASP A O 1
ATOM 1542 N N . GLU A 1 206 ? -13.841 5.161 0.494 1.00 61.97 206 GLU A N 1
ATOM 1543 C CA . GLU A 1 206 ? -14.465 4.256 1.467 1.00 61.97 206 GLU A CA 1
ATOM 1544 C C . GLU A 1 206 ? -15.951 4.013 1.155 1.00 61.97 206 GLU A C 1
ATOM 1546 O O . GLU A 1 206 ? -16.512 3.045 1.659 1.00 61.97 206 GLU A O 1
ATOM 1551 N N . ARG A 1 207 ? -16.558 4.796 0.244 1.00 55.53 207 ARG A N 1
ATOM 1552 C CA . ARG A 1 207 ? -17.960 4.646 -0.208 1.00 55.53 207 ARG A CA 1
ATOM 1553 C C . ARG A 1 207 ? -18.280 3.311 -0.891 1.00 55.53 207 ARG A C 1
ATOM 1555 O O . ARG A 1 207 ? -19.432 3.015 -1.157 1.00 55.53 207 ARG A O 1
ATOM 1562 N N . GLY A 1 208 ? -17.263 2.511 -1.215 1.00 48.28 208 GLY A N 1
ATOM 1563 C CA . GLY A 1 208 ? -17.426 1.156 -1.748 1.00 48.28 208 GLY A CA 1
ATOM 1564 C C . GLY A 1 208 ? -17.466 0.060 -0.679 1.00 48.28 208 GLY A C 1
ATOM 1565 O O . GLY A 1 208 ? -17.375 -1.118 -1.032 1.00 48.28 208 GLY A O 1
ATOM 1566 N N . ARG A 1 209 ? -17.506 0.410 0.615 1.00 51.12 209 ARG A N 1
ATOM 1567 C CA . ARG A 1 209 ? -17.835 -0.558 1.664 1.00 51.12 209 ARG A CA 1
ATOM 1568 C C . ARG A 1 209 ? -19.314 -0.911 1.470 1.00 51.12 209 ARG A C 1
ATOM 1570 O O . ARG A 1 209 ? -20.101 0.019 1.363 1.00 51.12 209 ARG A O 1
ATOM 1577 N N . PRO A 1 210 ? -19.688 -2.196 1.332 1.00 45.41 210 PRO A N 1
ATOM 1578 C CA . PRO A 1 210 ? -21.098 -2.548 1.250 1.00 45.41 210 PRO A CA 1
ATOM 1579 C C . PRO A 1 210 ? -21.781 -1.960 2.480 1.00 45.41 210 PRO A C 1
ATOM 1581 O O . PRO A 1 210 ? -21.321 -2.217 3.597 1.00 45.41 210 PRO A O 1
ATOM 1584 N N . ASP A 1 211 ? -22.799 -1.129 2.254 1.00 49.00 211 ASP A N 1
ATOM 1585 C CA . ASP A 1 211 ? -23.649 -0.624 3.320 1.00 49.00 211 ASP A CA 1
ATOM 1586 C C . ASP A 1 211 ? -24.100 -1.837 4.128 1.00 49.00 211 ASP A C 1
ATOM 1588 O O . ASP A 1 211 ? -24.682 -2.786 3.593 1.00 49.00 211 ASP A O 1
ATOM 1592 N N . THR A 1 212 ? -23.734 -1.863 5.408 1.00 51.41 212 THR A N 1
ATOM 1593 C CA . THR A 1 212 ? -24.284 -2.847 6.334 1.00 51.41 212 THR A CA 1
ATOM 1594 C C . THR A 1 212 ? -25.799 -2.688 6.238 1.00 51.41 212 THR A C 1
ATOM 1596 O O . THR A 1 212 ? -26.253 -1.550 6.387 1.00 51.41 212 THR A O 1
ATOM 1599 N N . PRO A 1 213 ? -26.579 -3.746 5.940 1.00 47.19 213 PRO A N 1
ATOM 1600 C CA . PRO A 1 213 ? -28.020 -3.612 5.801 1.00 47.19 213 PRO A CA 1
ATOM 1601 C C . PRO A 1 213 ? -28.551 -2.905 7.040 1.00 47.19 213 PRO A C 1
ATOM 1603 O O . PRO A 1 213 ? -28.369 -3.403 8.153 1.00 47.19 213 PRO A O 1
ATOM 1606 N N . THR A 1 214 ? -29.133 -1.721 6.860 1.00 53.62 214 THR A N 1
ATOM 1607 C CA . THR A 1 214 ? -29.869 -1.038 7.916 1.00 53.62 214 THR A CA 1
ATOM 1608 C C . THR A 1 214 ? -30.921 -2.033 8.380 1.00 53.62 214 THR A C 1
ATOM 1610 O O . THR A 1 214 ? -31.840 -2.349 7.624 1.00 53.62 214 THR A O 1
ATOM 1613 N N . ALA A 1 215 ? -30.730 -2.616 9.565 1.00 53.12 215 ALA A N 1
ATOM 1614 C CA . ALA A 1 215 ? -31.719 -3.499 10.154 1.00 53.12 215 ALA A CA 1
ATOM 1615 C C . ALA A 1 215 ? -33.016 -2.692 10.224 1.00 53.12 215 ALA A C 1
ATOM 1617 O O . ALA A 1 215 ? -33.067 -1.644 10.871 1.00 53.12 215 ALA A O 1
ATOM 1618 N N . GLY A 1 216 ? -34.004 -3.123 9.438 1.00 42.47 216 GLY A N 1
ATOM 1619 C CA . GLY A 1 216 ? -35.279 -2.443 9.316 1.00 42.47 216 GLY A CA 1
ATOM 1620 C C . GLY A 1 216 ? -35.860 -2.210 10.700 1.00 42.47 216 GLY A C 1
ATOM 1621 O O . GLY A 1 216 ? -35.922 -3.124 11.521 1.00 42.47 216 GLY A O 1
ATOM 1622 N N . ARG A 1 217 ? -36.255 -0.963 10.948 1.00 46.59 217 ARG A N 1
ATOM 1623 C CA . ARG A 1 217 ? -37.094 -0.574 12.076 1.00 46.59 217 ARG A CA 1
ATOM 1624 C C . ARG A 1 217 ? -38.281 -1.550 12.130 1.00 46.59 217 ARG A C 1
ATOM 1626 O O . ARG A 1 217 ? -39.011 -1.603 11.141 1.00 46.59 217 ARG A O 1
ATOM 1633 N N . PRO A 1 218 ? -38.503 -2.322 13.208 1.00 45.53 218 PRO A N 1
ATOM 1634 C CA . PRO A 1 218 ? -39.816 -2.907 13.404 1.00 45.53 218 PRO A CA 1
ATOM 1635 C C . PRO A 1 218 ? -40.774 -1.729 13.588 1.00 45.53 218 PRO A C 1
ATOM 1637 O O . PRO A 1 218 ? -40.617 -0.922 14.505 1.00 45.53 218 PRO A O 1
ATOM 1640 N N . GLU A 1 219 ? -41.693 -1.556 12.645 1.00 44.78 219 GLU A N 1
ATOM 1641 C CA . GLU A 1 219 ? -42.795 -0.617 12.791 1.00 44.78 219 GLU A CA 1
ATOM 1642 C C . GLU A 1 219 ? -43.592 -1.048 14.030 1.00 44.78 219 GLU A C 1
ATOM 1644 O O . GLU A 1 219 ? -44.196 -2.121 14.045 1.00 44.78 219 GLU A O 1
ATOM 1649 N N . SER A 1 220 ? -43.534 -0.256 15.106 1.00 45.25 220 SER A N 1
ATOM 1650 C CA . SER A 1 220 ? -44.442 -0.434 16.240 1.00 45.25 220 SER A CA 1
ATOM 1651 C C . SER A 1 220 ? -45.874 -0.239 15.738 1.00 45.25 220 SER A C 1
ATOM 1653 O O . SER A 1 220 ? -46.151 0.799 15.131 1.00 45.25 220 SER A O 1
ATOM 1655 N N . PRO A 1 221 ? -46.798 -1.179 15.997 1.00 44.31 221 PRO A N 1
ATOM 1656 C CA . PRO A 1 221 ? -48.202 -1.019 15.657 1.00 44.31 221 PRO A CA 1
ATOM 1657 C C . PRO A 1 221 ? -48.852 -0.086 16.682 1.00 44.31 221 PRO A C 1
ATOM 1659 O O . PRO A 1 221 ? -49.533 -0.522 17.603 1.00 44.31 221 PRO A O 1
ATOM 1662 N N . GLU A 1 222 ? -48.621 1.215 16.539 1.00 47.97 222 GLU A N 1
ATOM 1663 C CA . GLU A 1 222 ? -49.297 2.243 17.326 1.00 47.97 222 GLU A CA 1
ATOM 1664 C C . GLU A 1 222 ? -50.144 3.104 16.391 1.00 47.97 222 GLU A C 1
ATOM 1666 O O . GLU A 1 222 ? -49.792 4.233 16.073 1.00 47.97 222 GLU A O 1
ATOM 1671 N N . GLN A 1 223 ? -51.239 2.523 15.888 1.00 47.88 223 GLN A N 1
ATOM 1672 C CA . GLN A 1 223 ? -52.393 3.258 15.355 1.00 47.88 223 GLN A CA 1
ATOM 1673 C C . GLN A 1 223 ? -53.575 2.310 15.104 1.00 47.88 223 GLN A C 1
ATOM 1675 O O . GLN A 1 223 ? -53.831 1.877 13.986 1.00 47.88 223 GLN A O 1
ATOM 1680 N N . ALA A 1 224 ? -54.297 1.989 16.177 1.00 42.41 224 ALA A N 1
ATOM 1681 C CA . ALA A 1 224 ? -55.718 1.636 16.142 1.00 42.41 224 ALA A CA 1
ATOM 1682 C C . ALA A 1 224 ? -56.280 1.716 17.571 1.00 42.41 224 ALA A C 1
ATOM 1684 O O . ALA A 1 224 ? -56.520 0.702 18.219 1.00 42.41 224 ALA A O 1
ATOM 1685 N N . VAL A 1 225 ? -56.456 2.934 18.085 1.00 38.78 225 VAL A N 1
ATOM 1686 C CA . VAL A 1 225 ? -57.423 3.175 19.163 1.00 38.78 225 VAL A CA 1
ATOM 1687 C C . VAL A 1 225 ? -58.538 4.002 18.543 1.00 38.78 225 VAL A C 1
ATOM 1689 O O . VAL A 1 225 ? -58.421 5.215 18.381 1.00 38.78 225 VAL A O 1
ATOM 1692 N N . GLU A 1 226 ? -59.580 3.293 18.110 1.00 38.72 226 GLU A N 1
ATOM 1693 C CA . GLU A 1 226 ? -60.889 3.866 17.825 1.00 38.72 226 GLU A CA 1
ATOM 1694 C C . GLU A 1 226 ? -61.441 4.504 19.100 1.00 38.72 226 GLU A C 1
ATOM 1696 O O . GLU A 1 226 ? -61.422 3.933 20.190 1.00 38.72 226 GLU A O 1
ATOM 1701 N N . THR A 1 227 ? -61.916 5.727 18.935 1.00 43.44 227 THR A N 1
ATOM 1702 C CA . THR A 1 227 ? -62.653 6.509 19.916 1.00 43.44 227 THR A CA 1
ATOM 1703 C C . THR A 1 227 ? -64.007 5.875 20.221 1.00 43.44 227 THR A C 1
ATOM 1705 O O . THR A 1 227 ? -64.842 5.809 19.321 1.00 43.44 227 THR A O 1
ATOM 1708 N N . ASP A 1 228 ? -64.272 5.548 21.488 1.00 35.94 228 ASP A N 1
ATOM 1709 C CA . ASP A 1 228 ? -65.599 5.739 22.084 1.00 35.94 228 ASP A CA 1
ATOM 1710 C C . ASP A 1 228 ? -65.523 5.832 23.622 1.00 35.94 228 ASP A C 1
ATOM 1712 O O . ASP A 1 228 ? -64.744 5.127 24.260 1.00 35.94 228 ASP A O 1
ATOM 1716 N N . GLY A 1 229 ? -66.368 6.681 24.213 1.00 34.72 229 GLY A N 1
ATOM 1717 C CA . GLY A 1 229 ? -66.773 6.553 25.618 1.00 34.72 229 GLY A CA 1
ATOM 1718 C C . GLY A 1 229 ? -66.100 7.441 26.676 1.00 34.72 229 GLY A C 1
ATOM 1719 O O . GLY A 1 229 ? -65.163 7.046 27.358 1.00 34.72 229 GLY A O 1
ATOM 1720 N N . SER A 1 230 ? -66.702 8.611 26.893 1.00 42.72 230 SER A N 1
ATOM 1721 C CA . SER A 1 230 ? -66.730 9.427 28.123 1.00 42.72 230 SER A CA 1
ATOM 1722 C C . SER A 1 230 ? -66.478 8.701 29.465 1.00 42.72 230 SER A C 1
ATOM 1724 O O . SER A 1 230 ? -67.262 7.834 29.845 1.00 42.72 230 SER A O 1
ATOM 1726 N N . ALA A 1 231 ? -65.500 9.180 30.250 1.00 35.69 231 ALA A N 1
ATOM 1727 C CA . ALA A 1 231 ? -65.625 9.417 31.699 1.00 35.69 231 ALA A CA 1
ATOM 1728 C C . ALA A 1 231 ? -64.426 10.231 32.226 1.00 35.69 231 ALA A C 1
ATOM 1730 O O . ALA A 1 231 ? -63.266 9.887 32.014 1.00 35.69 231 ALA A O 1
ATOM 1731 N N . ALA A 1 232 ? -64.717 11.324 32.928 1.00 44.78 232 ALA A N 1
ATOM 1732 C CA . ALA A 1 232 ? -63.735 12.185 33.571 1.00 44.78 232 ALA A CA 1
ATOM 1733 C C . ALA A 1 232 ? -63.044 11.493 34.760 1.00 44.78 232 ALA A C 1
ATOM 1735 O O . ALA A 1 232 ? -63.720 11.033 35.677 1.00 44.78 232 ALA A O 1
ATOM 1736 N N . VAL A 1 233 ? -61.708 11.537 34.802 1.00 40.25 233 VAL A N 1
ATOM 1737 C CA . VAL A 1 233 ? -60.921 11.456 36.042 1.00 40.25 233 VAL A CA 1
ATOM 1738 C C . VAL A 1 233 ? -59.798 12.488 35.964 1.00 40.25 233 VAL A C 1
ATOM 1740 O O . VAL A 1 233 ? -58.921 12.432 35.109 1.00 40.25 233 VAL A O 1
ATOM 1743 N N . SER A 1 234 ? -59.874 13.464 36.865 1.00 46.53 234 SER A N 1
ATOM 1744 C CA . SER A 1 234 ? -58.828 14.443 37.146 1.00 46.53 234 SER A CA 1
ATOM 1745 C C . SER A 1 234 ? -57.630 13.738 37.789 1.00 46.53 234 SER A C 1
ATOM 1747 O O . SER A 1 234 ? -57.790 13.058 38.801 1.00 46.53 234 SER A O 1
ATOM 1749 N N . GLY A 1 235 ? -56.438 13.908 37.217 1.00 35.28 235 GLY A N 1
ATOM 1750 C CA . GLY A 1 235 ? -55.178 13.420 37.770 1.00 35.28 235 GLY A CA 1
ATOM 1751 C C . GLY A 1 235 ? -54.036 14.319 37.311 1.00 35.28 235 GLY A C 1
ATOM 1752 O O . GLY A 1 235 ? -53.654 14.310 36.146 1.00 35.28 235 GLY A O 1
ATOM 1753 N N . SER A 1 236 ? -53.534 15.146 38.223 1.00 46.31 236 SER A N 1
ATOM 1754 C CA . SER A 1 236 ? -52.398 16.045 38.021 1.00 46.31 236 SER A CA 1
ATOM 1755 C C . SER A 1 236 ? -51.129 15.277 37.637 1.00 46.31 236 SER A C 1
ATOM 1757 O O . SER A 1 236 ? -50.716 14.377 38.368 1.00 46.31 236 SER A O 1
ATOM 1759 N N . ALA A 1 237 ? -50.476 15.671 36.543 1.00 48.56 237 ALA A N 1
ATOM 1760 C CA . ALA A 1 237 ? -49.130 15.208 36.214 1.00 48.56 237 ALA A CA 1
ATOM 1761 C C . ALA A 1 237 ? -48.117 15.715 37.266 1.00 48.56 237 ALA A C 1
ATOM 1763 O O . ALA A 1 237 ? -48.196 16.885 37.656 1.00 48.56 237 ALA A O 1
ATOM 1764 N N . PRO A 1 238 ? -47.166 14.887 37.736 1.00 48.03 238 PRO A N 1
ATOM 1765 C CA . PRO A 1 238 ? -46.113 15.361 38.621 1.00 48.03 238 PRO A CA 1
ATOM 1766 C C . PRO A 1 238 ? -45.137 16.250 37.837 1.00 48.03 238 PRO A C 1
ATOM 1768 O O . PRO A 1 238 ? -44.741 15.934 36.714 1.00 48.03 238 PRO A O 1
ATOM 1771 N N . ALA A 1 239 ? -44.770 17.383 38.434 1.00 54.22 239 ALA A N 1
ATOM 1772 C CA . ALA A 1 239 ? -43.786 18.305 37.883 1.00 54.22 239 ALA A CA 1
ATOM 1773 C C . ALA A 1 239 ? -42.386 17.654 37.815 1.00 54.22 239 ALA A C 1
ATOM 1775 O O . ALA A 1 239 ? -42.044 16.857 38.693 1.00 54.22 239 ALA A O 1
ATOM 1776 N N . PRO A 1 240 ? -41.556 18.000 36.813 1.00 55.91 240 PRO A N 1
ATOM 1777 C CA . PRO A 1 240 ? -40.176 17.528 36.741 1.00 55.91 240 PRO A CA 1
ATOM 1778 C C . PRO A 1 240 ? -39.349 18.061 37.927 1.00 55.91 240 PRO A C 1
ATOM 1780 O O . PRO A 1 240 ? -39.608 19.173 38.400 1.00 55.91 240 PRO A O 1
ATOM 1783 N N . PRO A 1 241 ? -38.347 17.307 38.418 1.00 46.75 241 PRO A N 1
ATOM 1784 C CA . PRO A 1 241 ? -37.527 17.737 39.543 1.00 46.75 241 PRO A CA 1
ATOM 1785 C C . PRO A 1 241 ? -36.734 18.999 39.182 1.00 46.75 241 PRO A C 1
ATOM 1787 O O . PRO A 1 241 ? -36.044 19.059 38.162 1.00 46.75 241 PRO A O 1
ATOM 1790 N N . ALA A 1 242 ? -36.854 20.022 40.029 1.00 47.50 242 ALA A N 1
ATOM 1791 C CA . ALA A 1 242 ? -36.105 21.262 39.908 1.00 47.50 242 ALA A CA 1
ATOM 1792 C C . ALA A 1 242 ? -34.611 20.997 40.143 1.00 47.50 242 ALA A C 1
ATOM 1794 O O . ALA A 1 242 ? -34.224 20.408 41.152 1.00 47.50 242 ALA A O 1
ATOM 1795 N N . ALA A 1 243 ? -33.775 21.454 39.210 1.00 41.19 243 ALA A N 1
ATOM 1796 C CA . ALA A 1 243 ? -32.329 21.449 39.3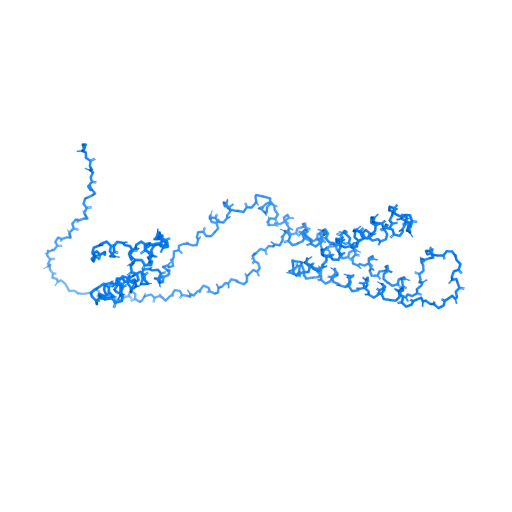63 1.00 41.19 243 ALA A CA 1
ATOM 1797 C C . ALA A 1 243 ? -31.930 22.260 40.607 1.00 41.19 243 ALA A C 1
ATOM 1799 O O . ALA A 1 243 ? -32.261 23.443 40.726 1.00 41.19 243 ALA A O 1
ATOM 1800 N N . TYR A 1 244 ? -31.208 21.616 41.521 1.00 42.03 244 TYR A N 1
ATOM 1801 C CA . TYR A 1 244 ? -30.591 22.260 42.671 1.00 42.03 244 TYR A CA 1
ATOM 1802 C C . TYR A 1 244 ? -29.492 23.206 42.164 1.00 42.03 244 TYR A C 1
ATOM 1804 O O . TYR A 1 244 ? -28.467 22.767 41.645 1.00 42.03 244 TYR A O 1
ATOM 1812 N N . ARG A 1 245 ? -29.733 24.520 42.246 1.00 40.97 245 ARG A N 1
ATOM 1813 C CA . ARG A 1 245 ? -28.675 25.532 42.160 1.00 40.97 245 ARG A CA 1
ATOM 1814 C C . ARG A 1 245 ? -28.112 25.719 43.559 1.00 40.97 245 ARG A C 1
ATOM 1816 O O . ARG A 1 245 ? -28.797 26.261 44.421 1.00 40.97 245 ARG A O 1
ATOM 1823 N N . GLU A 1 246 ? -26.867 25.312 43.755 1.00 42.72 246 GLU A N 1
ATOM 1824 C CA . GLU A 1 246 ? -26.079 25.747 44.902 1.00 42.72 246 GLU A CA 1
ATOM 1825 C C . GLU A 1 246 ? -25.791 27.246 44.778 1.00 42.72 246 GLU A C 1
ATOM 1827 O O . GLU A 1 246 ? -25.189 27.714 43.812 1.00 42.72 246 GLU A O 1
ATOM 1832 N N . THR A 1 247 ? -26.243 28.000 45.774 1.00 46.72 247 THR A N 1
ATOM 1833 C CA . THR A 1 247 ? -25.696 29.312 46.116 1.00 46.72 247 THR A CA 1
ATOM 1834 C C . THR A 1 247 ? -25.275 29.273 47.575 1.00 46.72 247 THR A C 1
ATOM 1836 O O . THR A 1 247 ? -26.145 29.320 48.446 1.00 46.72 247 THR A O 1
ATOM 1839 N N . ALA A 1 248 ? -23.968 29.171 47.814 1.00 42.00 248 ALA A N 1
ATOM 1840 C CA . ALA A 1 248 ? -23.165 30.013 48.711 1.00 42.00 248 ALA A CA 1
ATOM 1841 C C . ALA A 1 248 ? -21.751 29.431 48.818 1.00 42.00 248 ALA A C 1
ATOM 1843 O O . ALA A 1 248 ? -21.632 28.264 49.246 1.00 42.00 248 ALA A O 1
#

InterPro domains:
  IPR027383 Putative zinc-finger [PF13490] (3-37)
  IPR041916 Anti-sigma factor, zinc-finger domain superfamily [G3DSA:1.10.10.1320] (5-59)

pLDDT: mean 80.58, std 19.59, range [34.72, 98.12]

Sequence (248 aa):
MDCTTTAEILSAELDGEAGERERSAAEAHLESCASCRDHYGDMMTITRAVRVMPVESGPDVTEVVLPAWRPRWRDRVRGPAGDRLRRVLRGLLGVVALVQLWVAFAQVTGFGVDVYPGSAGAPMSHVDHETGAWNAAIAVALGWIAFRARYAAAHLPVLASFGCLLTGLCVWDLVLGQVSIARVVSHLPVLLGLLLVTGLAAVRDERGRPDTPTAGRPESPEQAVETDGSAAVSGSAPAPPAAYRETA

Secondary structure (DSSP, 8-state):
--HHHHHHHHHHHHHT---HHHHHHHHHHHHH-HHHHHHHHHHHHHHHHHHTPPPP-----HHHHHHHHS-HHHHHTSSHHHHHHHHHHHHHHHHHHHHHHHHHHHHHH--S--SSTT-TTPPPPHHHHHHHHHHHHHHHHHHHHHH-GGGHHHHHHHHHHHHHHHHHHHHHHHHTT-S-HHHHHTTHHHHHHHHHHHHHHHT--GGGSPPPP----------------------PPPPPPPP-----

Organism: NCBI:txid1000566

Foldseek 3Di:
DDLVLLLVLLLCVLVVNHDPVSVVVSVVVVVPDPVSVVVSVVVVVVSCCVVVPPDDPDPPCCVVPVVVVDDPVLVVLPDDNVVVVLLV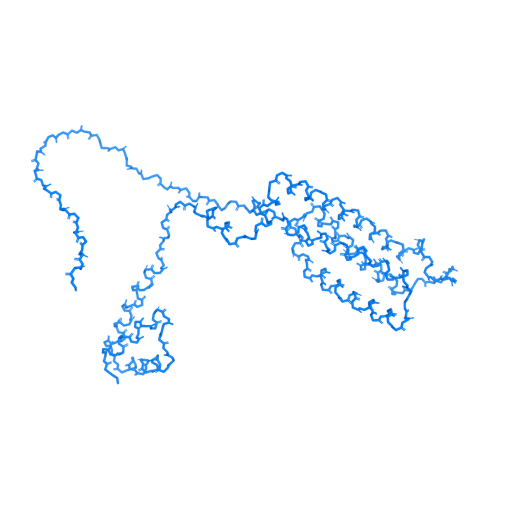LLVVLLVLLVLLLVVLVCLQPVPDDCPDPPPPDDDRDPVSNVVSVVSNVLSVVSNVCSVVVVCLVVCLVVLVVVLVVLVVVLVVCVVVVNDDPVVVVSCVSSVVSSVSSVVSVSSDDPVPPPPPPPPDDPPDPPDDDDDDDDDDDDDDDDDDDDDDDDDD